Protein AF-A0AAW8JQZ9-F1 (afdb_monomer_lite)

Foldseek 3Di:
DPDPPPVQAAFDWDQDPPPGIDTHGPPDDDDDDDDPQWDWDDDVVDIDIDGDPDDDDQWDWDADPQRWIWIQHPQGIWTDDPVGIWGAGPQFIDDVLAWTQGPVGIDGPSPPPPDPPFDAFDDDPPTPGDHDPVVLLVVLVVVQVVQDAQWDADPPPRDIWHQQRVNQRHTDDVVSVVSVVCVQFQWDKDDDVDDIDTGTPPDDDDDCDDPQWHWDDDVVDIDIDGDPDDDDQWDQDPNWIAHPVGTDPVPDDDPPADDDDDPPGDHDPD

pLDDT: mean 92.49, std 8.51, range [50.59, 98.44]

Secondary structure (DSSP, 8-state):
--SSSGGGTSPEEEEETTTEEEEE-TT--------SSEEEEEETTEEEEEE-SS---S-EEEE-TT--EEEEETTEEEEE-SS-EEEEETTEEEETTS-EEETTEEE-TT-TT-S-SPPPPP-STT--PPP-HHHHHHHHHHHHHHH-TT-EE-TTT--EE-S-GGGSS-SSHHHHHHHHHHHHTPPEEEE-SS-EEEE-TTS-------SSEEEEEETTEEEEEE-SS---SEEEETTEEEETTEEE-TT----SPPPP-STTSPP---

Organism: NCBI:txid202952

InterPro domains:
  IPR008635 Trimeric autotransporter adhesin YadA-like, stalk domain [PF05662] (115-156)
  IPR008635 Trimeric autotransporter adhesin YadA-like, stalk domain [PF05662] (254-268)
  IPR011049 Serralysin-like metalloprotease, C-terminal [G3DSA:2.150.10.10] (2-142)

Sequence (270 aa):
MQQSHTAVTTPLYFKDAASGTSSNKLGSTFAIVGDTNITTAVTANQAQIKLNPDITLKSVTTTDGAGNSSVLNSTGLVVSNAEGSTTVSADGISIANGPSLNANGLDLADAPNGITNLANGVVSATSKDGINGSQLWEAQSNLATLLGGKSQISNSDGTVTTSDIGGTGKDNINDAVQYVKNQAFNPLTFTGDSGSSTNQLGSTLAITGDSNITTTASQGKVAVSLNKAITVDSINAGGVTVDNKGINANGQTITGVKDGAAASDAVNKG

Structure (mmCIF, N/CA/C/O backbone):
data_AF-A0AAW8JQZ9-F1
#
_entry.id   AF-A0AAW8JQZ9-F1
#
loop_
_atom_site.group_PDB
_atom_site.id
_atom_site.type_symbol
_atom_site.label_atom_id
_atom_site.label_alt_id
_atom_site.label_comp_id
_atom_site.label_asym_id
_atom_site.label_entity_id
_atom_site.label_seq_id
_atom_site.pdbx_PDB_ins_code
_atom_site.Cartn_x
_atom_site.Cartn_y
_atom_site.Cartn_z
_atom_site.occupancy
_atom_site.B_iso_or_equiv
_atom_site.auth_seq_id
_atom_site.auth_comp_id
_atom_site.auth_asym_id
_atom_site.auth_atom_id
_atom_site.pdbx_PDB_model_num
ATOM 1 N N . MET A 1 1 ? 47.821 23.453 -99.580 1.00 52.59 1 MET A N 1
ATOM 2 C CA . MET A 1 1 ? 47.165 22.433 -98.731 1.00 52.59 1 MET A CA 1
ATOM 3 C C . MET A 1 1 ? 47.980 22.219 -97.451 1.00 52.59 1 MET A C 1
ATOM 5 O O . MET A 1 1 ? 48.809 21.331 -97.458 1.00 52.59 1 MET A O 1
ATOM 9 N N . GLN A 1 2 ? 47.826 23.027 -96.391 1.00 55.12 2 GLN A N 1
ATOM 10 C CA . GLN A 1 2 ? 48.468 22.780 -95.073 1.00 55.12 2 GLN A CA 1
ATOM 11 C C . GLN A 1 2 ? 47.749 23.542 -93.931 1.00 55.12 2 GLN A C 1
ATOM 13 O O . GLN A 1 2 ? 48.338 24.395 -93.286 1.00 55.12 2 GLN A O 1
ATOM 18 N N . GLN A 1 3 ? 46.458 23.279 -93.695 1.00 50.59 3 GLN A N 1
ATOM 19 C CA . GLN A 1 3 ? 45.736 23.792 -92.505 1.00 50.59 3 GLN A CA 1
ATOM 20 C C . GLN A 1 3 ? 44.758 22.757 -91.894 1.00 50.59 3 GLN A C 1
ATOM 22 O O . GLN A 1 3 ? 43.934 23.101 -91.059 1.00 50.59 3 GLN A O 1
ATOM 27 N N . SER A 1 4 ? 44.820 21.475 -92.290 1.00 51.62 4 SER A N 1
ATOM 28 C CA . SER A 1 4 ? 43.798 20.470 -91.918 1.00 51.62 4 SER A CA 1
ATOM 29 C C . SER A 1 4 ? 44.277 19.363 -90.961 1.00 51.62 4 SER A C 1
ATOM 31 O O . SER A 1 4 ? 43.529 18.418 -90.732 1.00 51.62 4 SER A O 1
ATOM 33 N N . HIS A 1 5 ? 45.498 19.425 -90.415 1.00 55.22 5 HIS A N 1
ATOM 34 C CA . HIS A 1 5 ? 46.063 18.319 -89.614 1.00 55.22 5 HIS A CA 1
ATOM 35 C C . HIS A 1 5 ? 46.256 18.617 -88.117 1.00 55.22 5 HIS A C 1
ATOM 37 O O . HIS A 1 5 ? 46.469 17.690 -87.344 1.00 55.22 5 HIS A O 1
ATOM 43 N N . THR A 1 6 ? 46.138 19.870 -87.670 1.00 50.59 6 THR A N 1
ATOM 44 C CA . THR A 1 6 ? 46.457 20.246 -86.279 1.00 50.59 6 THR A CA 1
ATOM 45 C C . THR A 1 6 ? 45.347 19.910 -85.275 1.00 50.59 6 THR A C 1
ATOM 47 O O . THR A 1 6 ? 45.629 19.704 -84.099 1.00 50.59 6 THR A O 1
ATOM 50 N N . ALA A 1 7 ? 44.087 19.791 -85.714 1.00 52.78 7 ALA A N 1
ATOM 51 C CA . ALA A 1 7 ? 42.966 19.445 -84.828 1.00 52.78 7 ALA A CA 1
ATOM 52 C C . ALA A 1 7 ? 42.947 17.959 -84.405 1.00 52.78 7 ALA A C 1
ATOM 54 O O . ALA A 1 7 ? 42.285 17.613 -83.434 1.00 52.78 7 ALA A O 1
ATOM 55 N N . VAL A 1 8 ? 43.686 17.085 -85.101 1.00 57.78 8 VAL A N 1
ATOM 56 C CA . VAL A 1 8 ? 43.725 15.631 -84.832 1.00 57.78 8 VAL A CA 1
ATOM 57 C C . VAL A 1 8 ? 44.890 15.247 -83.900 1.00 57.78 8 VAL A C 1
ATOM 59 O O . VAL A 1 8 ? 44.956 14.121 -83.417 1.00 57.78 8 VAL A O 1
ATOM 62 N N . THR A 1 9 ? 45.813 16.174 -83.606 1.00 65.50 9 THR A N 1
ATOM 63 C CA . THR A 1 9 ? 47.028 15.889 -82.818 1.00 65.50 9 THR A CA 1
ATOM 64 C C . THR A 1 9 ? 46.974 16.343 -81.359 1.00 65.50 9 THR A C 1
ATOM 66 O O . THR A 1 9 ? 47.792 15.880 -80.567 1.00 65.50 9 THR A O 1
ATOM 69 N N . THR A 1 10 ? 46.046 17.226 -80.977 1.00 77.94 10 THR A N 1
ATOM 70 C CA . THR A 1 10 ? 45.912 17.686 -79.582 1.00 77.94 10 THR A CA 1
ATOM 71 C C . THR A 1 10 ? 45.109 16.664 -78.776 1.00 77.94 10 THR A C 1
ATOM 73 O O . THR A 1 10 ? 43.934 16.492 -79.082 1.00 77.94 10 THR A O 1
ATOM 76 N N . PRO A 1 11 ? 45.689 15.976 -77.774 1.00 83.06 11 PRO A N 1
ATOM 77 C CA . PRO A 1 11 ? 44.980 14.956 -77.006 1.00 83.06 11 PRO A CA 1
ATOM 78 C C . PRO A 1 11 ? 43.894 15.565 -76.110 1.00 83.06 11 PRO A C 1
ATOM 80 O O . PRO A 1 11 ? 43.937 16.743 -75.754 1.00 83.06 11 PRO A O 1
ATOM 83 N N . LEU A 1 12 ? 42.938 14.733 -75.699 1.00 86.56 12 LEU A N 1
ATOM 84 C CA . LEU A 1 12 ? 41.998 15.077 -74.643 1.00 86.56 12 LEU A CA 1
ATOM 85 C C . LEU A 1 12 ? 42.702 14.923 -73.290 1.00 86.56 12 LEU A C 1
ATOM 87 O O . LEU A 1 12 ? 43.231 13.853 -72.974 1.00 86.56 12 LEU A O 1
ATOM 91 N N . TYR A 1 13 ? 42.720 15.998 -72.504 1.00 85.44 13 TYR A N 1
ATOM 92 C CA . TYR A 1 13 ? 43.313 16.013 -71.171 1.00 85.44 13 TYR A CA 1
ATOM 93 C C . TYR A 1 13 ? 42.224 15.868 -70.108 1.00 85.44 13 TYR A C 1
ATOM 95 O O . TYR A 1 13 ? 41.297 16.673 -70.056 1.00 85.44 13 TYR A O 1
ATOM 103 N N . PHE A 1 14 ? 42.372 14.876 -69.234 1.00 83.56 14 PHE A N 1
ATOM 104 C CA . PHE A 1 14 ? 41.564 14.725 -68.026 1.00 83.56 14 PHE A CA 1
ATOM 105 C C . PHE A 1 14 ? 42.432 15.057 -66.829 1.00 83.56 14 PHE A C 1
ATOM 107 O O . PHE A 1 14 ? 43.532 14.525 -66.691 1.00 83.56 14 PHE A O 1
ATOM 114 N N . LYS A 1 15 ? 41.941 15.948 -65.976 1.00 84.75 15 LYS A N 1
ATOM 115 C CA . LYS A 1 15 ? 42.629 16.348 -64.758 1.00 84.75 15 LYS A CA 1
ATOM 116 C C . LYS A 1 15 ? 41.756 15.979 -63.576 1.00 84.75 15 LYS A C 1
ATOM 118 O O . LYS A 1 15 ? 40.646 16.489 -63.455 1.00 84.75 15 LYS A O 1
ATOM 123 N N . ASP A 1 16 ? 42.280 15.122 -62.721 1.00 84.50 16 ASP A N 1
ATOM 124 C CA . ASP A 1 16 ? 41.738 14.903 -61.392 1.00 84.50 16 ASP A CA 1
ATOM 125 C C . ASP A 1 16 ? 42.493 15.779 -60.381 1.00 84.50 16 ASP A C 1
ATOM 127 O O . ASP A 1 16 ? 43.679 16.082 -60.552 1.00 84.50 16 ASP A O 1
ATOM 131 N N . ALA A 1 17 ? 41.797 16.215 -59.332 1.00 77.06 17 ALA A N 1
ATOM 132 C CA . ALA A 1 17 ? 42.376 17.086 -58.314 1.00 77.06 17 ALA A CA 1
ATOM 133 C C . ALA A 1 17 ? 43.432 16.368 -57.453 1.00 77.06 17 ALA A C 1
ATOM 135 O O . ALA A 1 17 ? 44.344 17.027 -56.958 1.00 77.06 17 ALA A O 1
ATOM 136 N N . ALA A 1 18 ? 43.332 15.042 -57.297 1.00 79.44 18 ALA A N 1
ATOM 137 C CA . ALA A 1 18 ? 44.193 14.253 -56.417 1.00 79.44 18 ALA A CA 1
ATOM 138 C C . ALA A 1 18 ? 45.273 13.448 -57.166 1.00 79.44 18 ALA A C 1
ATOM 140 O O . ALA A 1 18 ? 46.394 13.326 -56.681 1.00 79.44 18 ALA A O 1
ATOM 141 N N . SER A 1 19 ? 44.958 12.910 -58.345 1.00 81.06 19 SER A N 1
ATOM 142 C CA . SER A 1 19 ? 45.804 11.968 -59.098 1.00 81.06 19 SER A CA 1
ATOM 143 C C . SER A 1 19 ? 46.515 12.573 -60.319 1.00 81.06 19 SER A C 1
ATOM 145 O O . SER A 1 19 ? 47.342 11.908 -60.941 1.00 81.06 19 SER A O 1
ATOM 147 N N . GLY A 1 20 ? 46.272 13.852 -60.634 1.00 84.06 20 GLY A N 1
ATOM 148 C CA . GLY A 1 20 ? 46.996 14.598 -61.669 1.00 84.06 20 GLY A CA 1
ATOM 149 C C . GLY A 1 20 ? 46.333 14.581 -63.053 1.00 84.06 20 GLY A C 1
ATOM 150 O O . GLY A 1 20 ? 45.119 14.427 -63.178 1.00 84.06 20 GLY A O 1
ATOM 151 N N . THR A 1 21 ? 47.128 14.815 -64.106 1.00 85.88 21 THR A N 1
ATOM 152 C CA . THR A 1 21 ? 46.642 14.931 -65.495 1.00 85.88 21 THR A CA 1
ATOM 153 C C . THR A 1 21 ? 46.974 13.683 -66.309 1.00 85.88 21 THR A C 1
ATOM 155 O O . THR A 1 21 ? 48.134 13.287 -66.396 1.00 85.88 21 THR A O 1
ATOM 158 N N . SER A 1 22 ? 45.975 13.133 -66.997 1.00 85.31 22 SER A N 1
ATOM 159 C CA . SER A 1 22 ? 46.125 12.100 -68.024 1.00 85.31 22 SER A CA 1
ATOM 160 C C . SER A 1 22 ? 45.839 12.685 -69.409 1.00 85.31 22 SER A C 1
ATOM 162 O O . SER A 1 22 ? 44.908 13.478 -69.570 1.00 85.31 22 SER A O 1
ATOM 164 N N . SER A 1 23 ? 46.637 12.316 -70.416 1.00 86.38 23 SER A N 1
ATOM 165 C CA . SER A 1 23 ? 46.434 12.721 -71.811 1.00 86.38 23 SER A CA 1
ATOM 166 C C . SER A 1 23 ? 46.100 11.507 -72.674 1.00 86.38 23 SER A C 1
ATOM 168 O O . SER A 1 23 ? 46.797 10.494 -72.654 1.00 86.38 23 SER A O 1
ATOM 170 N N . ASN A 1 24 ? 45.013 11.605 -73.437 1.00 83.75 24 ASN A N 1
ATOM 171 C CA . ASN A 1 24 ? 44.528 10.528 -74.295 1.00 83.75 24 ASN A CA 1
ATOM 172 C C . ASN A 1 24 ? 44.438 11.032 -75.733 1.00 83.75 24 ASN A C 1
ATOM 174 O O . ASN A 1 24 ? 43.850 12.081 -75.999 1.00 83.75 24 ASN A O 1
ATOM 178 N N . LYS A 1 25 ? 45.047 10.307 -76.675 1.00 84.00 25 LYS A N 1
ATOM 179 C CA . LYS A 1 25 ? 45.019 10.685 -78.095 1.00 84.00 25 LYS A CA 1
ATOM 180 C C . LYS A 1 25 ? 43.575 10.647 -78.611 1.00 84.00 25 LYS A C 1
ATOM 182 O O . LYS A 1 25 ? 42.817 9.747 -78.261 1.00 84.00 25 LYS A O 1
ATOM 187 N N . LEU A 1 26 ? 43.189 11.594 -79.467 1.00 83.69 26 LEU A N 1
ATOM 188 C CA . LEU A 1 26 ? 41.873 11.541 -80.113 1.00 83.69 26 LEU A CA 1
ATOM 189 C C . LEU A 1 26 ? 41.729 10.221 -80.886 1.00 83.69 26 LEU A C 1
ATOM 191 O O . LEU A 1 26 ? 42.642 9.812 -81.602 1.00 83.69 26 LEU A O 1
ATOM 195 N N . GLY A 1 27 ? 40.588 9.553 -80.706 1.00 77.50 27 GLY A N 1
ATOM 196 C CA . GLY A 1 27 ? 40.298 8.250 -81.310 1.00 77.50 27 GLY A CA 1
ATOM 197 C C . GLY A 1 27 ? 40.745 7.024 -80.502 1.00 77.50 27 GLY A C 1
ATOM 198 O O . GLY A 1 27 ? 40.460 5.910 -80.931 1.00 77.50 27 GLY A O 1
ATOM 199 N N . SER A 1 28 ? 41.404 7.178 -79.343 1.00 84.00 28 SER A N 1
ATOM 200 C CA . SER A 1 28 ? 41.681 6.044 -78.442 1.00 84.00 28 SER A CA 1
ATOM 201 C C . SER A 1 28 ? 40.480 5.686 -77.556 1.00 84.00 28 SER A C 1
ATOM 203 O O . SER A 1 28 ? 39.702 6.563 -77.184 1.00 84.00 28 SER A O 1
ATOM 205 N N . THR A 1 29 ? 40.375 4.420 -77.138 1.00 83.81 29 THR A N 1
ATOM 206 C CA . THR A 1 29 ? 39.397 3.978 -76.128 1.00 83.81 29 THR A CA 1
ATOM 207 C C . THR A 1 29 ? 39.755 4.520 -74.743 1.00 83.81 29 THR A C 1
ATOM 209 O O . THR A 1 29 ? 40.887 4.359 -74.293 1.00 83.81 29 THR A O 1
ATOM 212 N N . PHE A 1 30 ? 38.779 5.102 -74.044 1.00 84.69 30 PHE A N 1
ATOM 213 C CA . PHE A 1 30 ? 38.889 5.519 -72.645 1.00 84.69 30 PHE A CA 1
ATOM 214 C C . PHE A 1 30 ? 37.983 4.644 -71.773 1.00 84.69 30 PHE A C 1
ATOM 216 O O . PHE A 1 30 ? 36.788 4.529 -72.047 1.00 84.69 30 PHE A O 1
ATOM 223 N N . ALA A 1 31 ? 38.545 4.017 -70.739 1.00 85.19 31 ALA A N 1
ATOM 224 C CA . ALA A 1 31 ? 37.793 3.177 -69.812 1.00 85.19 31 ALA A CA 1
ATOM 225 C C . ALA A 1 31 ? 37.377 3.976 -68.570 1.00 85.19 31 ALA A C 1
ATOM 227 O O . ALA A 1 31 ? 38.215 4.594 -67.918 1.00 85.19 31 ALA A O 1
ATOM 228 N N . ILE A 1 32 ? 36.092 3.912 -68.216 1.00 88.88 32 ILE A N 1
ATOM 229 C CA . ILE A 1 32 ? 35.577 4.393 -66.930 1.00 88.88 32 ILE A CA 1
ATOM 230 C C . ILE A 1 32 ? 35.390 3.161 -66.052 1.00 88.88 32 ILE A C 1
ATOM 232 O O . ILE A 1 32 ? 34.524 2.328 -66.329 1.00 88.88 32 ILE A O 1
ATOM 236 N N . VAL A 1 33 ? 36.225 3.025 -65.027 1.00 88.88 33 VAL A N 1
ATOM 237 C CA . VAL A 1 33 ? 36.235 1.858 -64.140 1.00 88.88 33 VAL A CA 1
ATOM 238 C C . VAL A 1 33 ? 35.520 2.223 -62.843 1.00 88.88 33 VAL A C 1
ATOM 240 O O . VAL A 1 33 ? 35.851 3.233 -62.225 1.00 88.88 33 VAL A O 1
ATOM 243 N N . GLY A 1 34 ? 34.516 1.436 -62.466 1.00 92.44 34 GLY A N 1
ATOM 244 C CA . GLY A 1 34 ? 33.880 1.519 -61.154 1.00 92.44 34 GLY A CA 1
ATOM 245 C C . GLY A 1 34 ? 34.638 0.719 -60.090 1.00 92.44 34 GLY A C 1
ATOM 246 O O . GLY A 1 34 ? 35.596 0.010 -60.399 1.00 92.44 34 GLY A O 1
ATOM 247 N N . ASP A 1 35 ? 34.194 0.819 -58.843 1.00 94.62 35 ASP A N 1
ATOM 248 C CA . ASP A 1 35 ? 34.683 0.026 -57.714 1.00 94.62 35 ASP A CA 1
ATOM 249 C C . ASP A 1 35 ? 33.550 -0.842 -57.130 1.00 94.62 35 ASP A C 1
ATOM 251 O O . ASP A 1 35 ? 32.533 -1.091 -57.778 1.00 94.62 35 ASP A O 1
ATOM 255 N N . THR A 1 36 ? 33.701 -1.329 -55.896 1.00 96.44 36 THR A N 1
ATOM 256 C CA . THR A 1 36 ? 32.644 -2.105 -55.226 1.00 96.44 36 THR A CA 1
ATOM 257 C C . THR A 1 36 ? 31.357 -1.311 -54.996 1.00 96.44 36 THR A C 1
ATOM 259 O O . THR A 1 36 ? 30.310 -1.917 -54.792 1.00 96.44 36 THR A O 1
ATOM 262 N N . ASN A 1 37 ? 31.414 0.021 -55.037 1.00 97.38 37 ASN A N 1
ATOM 263 C CA . ASN A 1 37 ? 30.305 0.930 -54.759 1.00 97.38 37 ASN A CA 1
ATOM 264 C C . ASN A 1 37 ? 29.754 1.604 -56.027 1.00 97.38 37 ASN A C 1
ATOM 266 O O . ASN A 1 37 ? 28.624 2.090 -56.013 1.00 97.38 37 ASN A O 1
ATOM 270 N N . ILE A 1 38 ? 30.514 1.633 -57.122 1.00 97.75 38 ILE A N 1
ATOM 271 C CA . ILE A 1 38 ? 30.137 2.278 -58.383 1.00 97.75 38 ILE A CA 1
ATOM 272 C C . ILE A 1 38 ? 30.126 1.259 -59.522 1.00 97.75 38 ILE A C 1
ATOM 274 O O . ILE A 1 38 ? 31.134 0.619 -59.797 1.00 97.75 38 ILE A O 1
ATOM 278 N N . THR A 1 39 ? 29.020 1.177 -60.265 1.00 96.06 39 THR A N 1
ATOM 279 C CA . THR A 1 39 ? 28.951 0.450 -61.542 1.00 96.06 39 THR A CA 1
ATOM 280 C C . THR A 1 39 ? 29.011 1.434 -62.703 1.00 96.06 39 THR A C 1
ATOM 282 O O . THR A 1 39 ? 28.296 2.440 -62.726 1.00 96.06 39 THR A O 1
ATOM 285 N N . THR A 1 40 ? 29.811 1.099 -63.714 1.00 95.81 40 THR A N 1
ATOM 286 C CA . THR A 1 40 ? 29.901 1.835 -64.977 1.00 95.81 40 THR A CA 1
ATOM 287 C C . THR A 1 40 ? 29.366 0.976 -66.125 1.00 95.81 40 THR A C 1
ATOM 289 O O . THR A 1 40 ? 29.578 -0.235 -66.166 1.00 95.81 40 THR A O 1
ATOM 292 N N . ALA A 1 41 ? 28.627 1.584 -67.054 1.00 94.12 41 ALA A N 1
ATOM 293 C CA . ALA A 1 41 ? 28.110 0.911 -68.246 1.00 94.12 41 ALA A CA 1
ATOM 294 C C . ALA A 1 41 ? 28.115 1.864 -69.445 1.00 94.12 41 ALA A C 1
ATOM 296 O O . ALA A 1 41 ? 27.822 3.050 -69.304 1.00 94.12 41 ALA A O 1
ATOM 297 N N . VAL A 1 42 ? 28.418 1.350 -70.637 1.00 92.38 42 VAL A N 1
ATOM 298 C CA . VAL A 1 42 ? 28.375 2.123 -71.886 1.00 92.38 42 VAL A CA 1
ATOM 299 C C . VAL A 1 42 ? 27.262 1.572 -72.769 1.00 92.38 42 VAL A C 1
ATOM 301 O O . VAL A 1 42 ? 27.184 0.369 -73.004 1.00 92.38 42 VAL A O 1
ATOM 304 N N . THR A 1 43 ? 26.403 2.459 -73.261 1.00 86.75 43 THR A N 1
ATOM 305 C CA . THR A 1 43 ? 25.375 2.161 -74.270 1.00 86.75 43 THR A CA 1
ATOM 306 C C . THR A 1 43 ? 25.558 3.099 -75.464 1.00 86.75 43 THR A C 1
ATOM 308 O O . THR A 1 43 ? 26.419 3.981 -75.436 1.00 86.75 43 THR A O 1
ATOM 311 N N . ALA A 1 44 ? 24.793 2.912 -76.544 1.00 88.25 44 ALA A N 1
ATOM 312 C CA . ALA A 1 44 ? 24.912 3.768 -77.723 1.00 88.25 44 ALA A CA 1
ATOM 313 C C . ALA A 1 44 ? 24.773 5.256 -77.335 1.00 88.25 44 ALA A C 1
ATOM 315 O O . ALA A 1 44 ? 23.730 5.688 -76.845 1.00 88.25 44 ALA A O 1
ATOM 316 N N . ASN A 1 45 ? 25.845 6.023 -77.562 1.00 88.75 45 ASN A N 1
ATOM 317 C CA . ASN A 1 45 ? 25.974 7.458 -77.278 1.00 88.75 45 ASN A CA 1
ATOM 318 C C . ASN A 1 45 ? 25.917 7.882 -75.793 1.00 88.75 45 ASN A C 1
ATOM 320 O O . ASN A 1 45 ? 25.814 9.077 -75.528 1.00 88.75 45 ASN A O 1
ATOM 324 N N . GLN A 1 46 ? 25.991 6.960 -74.822 1.00 90.94 46 GLN A N 1
ATOM 325 C CA . GLN A 1 46 ? 25.905 7.297 -73.391 1.00 90.94 46 GLN A CA 1
ATOM 326 C C . GLN A 1 46 ? 26.866 6.469 -72.527 1.00 90.94 46 GLN A C 1
ATOM 328 O O . GLN A 1 46 ? 27.017 5.262 -72.720 1.00 90.94 46 GLN A O 1
ATOM 333 N N . ALA A 1 47 ? 27.447 7.111 -71.512 1.00 91.25 47 ALA A N 1
ATOM 334 C CA . ALA A 1 47 ? 28.125 6.450 -70.401 1.00 91.25 47 ALA A CA 1
ATOM 335 C C . ALA A 1 47 ? 27.300 6.656 -69.126 1.00 91.25 47 ALA A C 1
ATOM 337 O O . ALA A 1 47 ? 27.007 7.788 -68.745 1.00 91.25 47 ALA A O 1
ATOM 338 N N . GLN A 1 48 ? 26.920 5.563 -68.473 1.00 93.38 48 GLN A N 1
ATOM 339 C CA . GLN A 1 48 ? 26.216 5.578 -67.201 1.00 93.38 48 GLN A CA 1
ATOM 340 C C . GLN A 1 48 ? 27.208 5.297 -66.074 1.00 93.38 48 GLN A C 1
ATOM 342 O O . GLN A 1 48 ? 27.936 4.306 -66.111 1.00 93.38 48 GLN A O 1
ATOM 347 N N . ILE A 1 49 ? 27.198 6.156 -65.060 1.00 95.69 49 ILE A N 1
ATOM 348 C CA . ILE A 1 49 ? 27.900 5.963 -63.793 1.00 95.69 49 ILE A CA 1
ATOM 349 C C . ILE A 1 49 ? 26.817 5.969 -62.724 1.00 95.69 49 ILE A C 1
ATOM 351 O O . ILE A 1 49 ? 26.065 6.938 -62.617 1.00 95.69 49 ILE A O 1
ATOM 355 N N . LYS A 1 50 ? 26.688 4.872 -61.982 1.00 94.81 50 LYS A N 1
ATOM 356 C CA . LYS A 1 50 ? 25.653 4.721 -60.958 1.00 94.81 50 LYS A CA 1
ATOM 357 C C . LYS A 1 50 ? 26.241 4.149 -59.679 1.00 94.81 50 LYS A C 1
ATOM 359 O O . LYS A 1 50 ? 27.167 3.342 -59.729 1.00 94.81 50 LYS A O 1
ATOM 364 N N . LEU A 1 51 ? 25.653 4.534 -58.553 1.00 97.44 51 LEU A N 1
ATOM 365 C CA . LEU A 1 51 ? 25.851 3.821 -57.300 1.00 97.44 51 LEU A CA 1
ATOM 366 C C . LEU A 1 51 ? 25.292 2.403 -57.429 1.00 97.44 51 LEU A C 1
ATOM 368 O O . LEU A 1 51 ? 24.264 2.175 -58.078 1.00 97.44 51 LEU A O 1
ATOM 372 N N . ASN A 1 52 ? 25.994 1.460 -56.819 1.00 96.31 52 ASN A N 1
ATOM 373 C CA . ASN A 1 52 ? 25.493 0.111 -56.635 1.00 96.31 52 ASN A CA 1
ATOM 374 C C . ASN A 1 52 ? 24.327 0.128 -55.637 1.00 96.31 52 ASN A C 1
ATOM 376 O O . ASN A 1 52 ? 24.262 1.028 -54.797 1.00 96.31 52 ASN A O 1
ATOM 380 N N . PRO A 1 53 ? 23.394 -0.839 -55.722 1.00 96.50 53 PRO A N 1
ATOM 381 C CA . PRO A 1 53 ? 22.309 -0.950 -54.747 1.00 96.50 53 PRO A CA 1
ATOM 382 C C . PRO A 1 53 ? 22.823 -1.057 -53.307 1.00 96.50 53 PRO A C 1
ATOM 384 O O . PRO A 1 53 ? 22.291 -0.395 -52.422 1.00 96.50 53 PRO A O 1
ATOM 387 N N . ASP A 1 54 ? 23.898 -1.826 -53.113 1.00 96.31 54 ASP A N 1
ATOM 388 C CA . ASP A 1 54 ? 24.596 -1.962 -51.841 1.00 96.31 54 ASP A CA 1
ATOM 389 C C . ASP A 1 54 ? 25.929 -1.219 -51.895 1.00 96.31 54 ASP A C 1
ATOM 391 O O . ASP A 1 54 ? 26.723 -1.391 -52.825 1.00 96.31 54 ASP A O 1
ATOM 395 N N . ILE A 1 55 ? 26.180 -0.406 -50.872 1.00 96.69 55 ILE A N 1
ATOM 396 C CA . ILE A 1 55 ? 27.412 0.362 -50.711 1.00 96.69 55 ILE A CA 1
ATOM 397 C C . ILE A 1 55 ? 28.105 -0.123 -49.443 1.00 96.69 55 ILE A C 1
ATOM 399 O O . ILE A 1 55 ? 27.530 -0.107 -48.356 1.00 96.69 55 ILE A O 1
ATOM 403 N N . THR A 1 56 ? 29.365 -0.526 -49.570 1.00 95.38 56 THR A N 1
ATOM 404 C CA . THR A 1 56 ? 30.208 -0.891 -48.430 1.00 95.38 56 THR A CA 1
ATOM 405 C C . THR A 1 56 ? 31.050 0.312 -48.021 1.00 95.38 56 THR A C 1
ATOM 407 O O . THR A 1 56 ? 31.923 0.760 -48.768 1.00 95.38 56 THR A O 1
ATOM 410 N N . LEU A 1 57 ? 30.790 0.835 -46.821 1.00 95.88 57 LEU A N 1
ATOM 411 C CA . LEU A 1 57 ? 31.518 1.949 -46.209 1.00 95.88 57 LEU A CA 1
ATOM 412 C C . LEU A 1 57 ? 32.081 1.518 -44.855 1.00 95.88 57 LEU A C 1
ATOM 414 O O . LEU A 1 57 ? 31.501 0.683 -44.169 1.00 95.88 57 LEU A O 1
ATOM 418 N N . LYS A 1 58 ? 33.199 2.124 -44.443 1.00 96.06 58 LYS A N 1
ATOM 419 C CA . LYS A 1 58 ? 33.725 1.948 -43.077 1.00 96.06 58 LYS A CA 1
ATOM 420 C C . LYS A 1 58 ? 32.844 2.648 -42.042 1.00 96.06 58 LYS A C 1
ATOM 422 O O . LYS A 1 58 ? 32.650 2.136 -40.945 1.00 96.06 58 LYS A O 1
ATOM 427 N N . SER A 1 59 ? 32.339 3.824 -42.401 1.00 97.25 59 SER A N 1
ATOM 428 C CA . SER A 1 59 ? 31.423 4.609 -41.586 1.00 97.25 59 SER A CA 1
ATOM 429 C C . SER A 1 59 ? 30.621 5.572 -42.453 1.00 97.25 59 SER A C 1
ATOM 431 O O . SER A 1 59 ? 31.052 5.955 -43.543 1.00 97.25 59 SER A O 1
ATOM 433 N N . VAL A 1 60 ? 29.478 5.999 -41.930 1.00 97.81 60 VAL A N 1
ATOM 434 C CA . VAL A 1 60 ? 28.726 7.159 -42.410 1.00 97.81 60 VAL A CA 1
ATOM 435 C C . VAL A 1 60 ? 28.751 8.192 -41.295 1.00 97.81 60 VAL A C 1
ATOM 437 O O . VAL A 1 60 ? 28.310 7.905 -40.185 1.00 97.81 60 VAL A O 1
ATOM 440 N N . THR A 1 61 ? 29.285 9.376 -41.584 1.00 97.75 61 THR A N 1
ATOM 441 C CA . THR A 1 61 ? 29.385 10.477 -40.622 1.00 97.75 61 THR A CA 1
ATOM 442 C C . THR A 1 61 ? 28.669 11.693 -41.179 1.00 97.75 61 THR A C 1
ATOM 444 O O . THR A 1 61 ? 28.983 12.153 -42.276 1.00 97.75 61 THR A O 1
ATOM 447 N N . THR A 1 62 ? 27.737 12.234 -40.405 1.00 97.56 62 THR A N 1
ATOM 448 C CA . THR A 1 62 ? 27.130 13.541 -40.657 1.00 97.56 62 THR A CA 1
ATOM 449 C C . THR A 1 62 ? 27.481 14.474 -39.513 1.00 97.56 62 THR A C 1
ATOM 451 O O . THR A 1 62 ? 27.440 14.054 -38.357 1.00 97.56 62 THR A O 1
ATOM 454 N N . THR A 1 63 ? 27.783 15.731 -39.824 1.00 96.94 63 THR A N 1
ATOM 455 C CA . THR A 1 63 ? 27.997 16.785 -38.829 1.00 96.94 63 THR A CA 1
ATOM 456 C C . THR A 1 63 ? 27.218 18.017 -39.260 1.00 96.94 63 THR A C 1
ATOM 458 O O . THR A 1 63 ? 27.333 18.435 -40.413 1.00 96.94 63 THR A O 1
ATOM 461 N N . ASP A 1 64 ? 26.396 18.568 -38.370 1.00 96.75 64 ASP A N 1
ATOM 462 C CA . ASP A 1 64 ? 25.663 19.804 -38.645 1.00 96.75 64 ASP A CA 1
ATOM 463 C C . ASP A 1 64 ? 26.520 21.057 -38.378 1.00 96.75 64 ASP A C 1
ATOM 465 O O . ASP A 1 64 ? 27.655 20.984 -37.903 1.00 96.75 64 ASP A O 1
ATOM 469 N N . GLY A 1 65 ? 25.979 22.238 -38.692 1.00 95.19 65 GLY A N 1
ATOM 470 C CA . GLY A 1 65 ? 26.671 23.512 -38.467 1.00 95.19 65 GLY A CA 1
ATOM 471 C C . GLY A 1 65 ? 26.892 23.867 -36.989 1.00 95.19 65 GLY A C 1
ATOM 472 O O . GLY A 1 65 ? 27.678 24.767 -36.707 1.00 95.19 65 GLY A O 1
ATOM 473 N N . ALA A 1 66 ? 26.222 23.176 -36.060 1.00 95.31 66 ALA A N 1
ATOM 474 C CA . ALA A 1 66 ? 26.395 23.328 -34.617 1.00 95.31 66 ALA A CA 1
ATOM 475 C C . ALA A 1 66 ? 27.419 22.330 -34.037 1.00 95.31 66 ALA A C 1
ATOM 477 O O . ALA A 1 66 ? 27.712 22.378 -32.844 1.00 95.31 66 ALA A O 1
ATOM 478 N N . GLY A 1 67 ? 27.989 21.452 -34.870 1.00 95.06 67 GLY A N 1
ATOM 479 C CA . GLY A 1 67 ? 28.947 20.429 -34.455 1.00 95.06 67 GLY A CA 1
ATOM 480 C C . GLY A 1 67 ? 28.304 19.152 -33.911 1.00 95.06 67 GLY A C 1
ATOM 481 O O . GLY A 1 67 ? 29.030 18.274 -33.444 1.00 95.06 67 GLY A O 1
ATOM 482 N N . ASN A 1 68 ? 26.977 19.006 -33.993 1.00 97.12 68 ASN A N 1
ATOM 483 C CA . ASN A 1 68 ? 26.316 17.754 -33.638 1.00 97.12 68 ASN A CA 1
ATOM 484 C C . ASN A 1 68 ? 26.636 16.707 -34.697 1.00 97.12 68 ASN A C 1
ATOM 486 O O . ASN A 1 68 ? 26.629 17.008 -35.893 1.00 97.12 68 ASN A O 1
ATOM 490 N N . SER A 1 69 ? 26.896 15.474 -34.270 1.00 97.75 69 SER A N 1
ATOM 491 C CA . SER A 1 69 ? 27.321 14.404 -35.165 1.00 97.75 69 SER A CA 1
ATOM 492 C C . SER A 1 69 ? 26.439 13.171 -35.053 1.00 97.75 69 SER A C 1
ATOM 494 O O . SER A 1 69 ? 25.919 12.845 -33.990 1.00 97.75 69 SER A O 1
ATOM 496 N N . SER A 1 70 ? 26.268 12.474 -36.172 1.00 98.12 70 SER A N 1
ATOM 497 C CA . SER A 1 70 ? 25.753 11.109 -36.205 1.00 98.12 70 SER A CA 1
ATOM 498 C C . SER A 1 70 ? 26.752 10.234 -36.944 1.00 98.12 70 SER A C 1
ATOM 500 O O . SER A 1 70 ? 27.148 10.546 -38.069 1.00 98.12 70 SER A O 1
ATOM 502 N N . VAL A 1 71 ? 27.179 9.157 -36.294 1.00 98.31 71 VAL A N 1
ATOM 503 C CA . VAL A 1 71 ? 28.175 8.220 -36.808 1.00 98.31 71 VAL A CA 1
ATOM 504 C C . VAL A 1 71 ? 27.575 6.824 -36.804 1.00 98.31 71 VAL A C 1
ATOM 506 O O . VAL A 1 71 ? 27.327 6.262 -35.742 1.00 98.31 71 VAL A O 1
ATOM 509 N N . LEU A 1 72 ? 27.370 6.259 -37.993 1.00 98.06 72 LEU A N 1
ATOM 510 C CA . LEU A 1 72 ? 27.080 4.839 -38.175 1.00 98.06 72 LEU A CA 1
ATOM 511 C C . LEU A 1 72 ? 28.375 4.120 -38.553 1.00 98.06 72 LEU A C 1
ATOM 513 O O . LEU A 1 72 ? 29.010 4.471 -39.549 1.00 98.06 72 LEU A O 1
ATOM 517 N N . ASN A 1 73 ? 28.776 3.125 -37.769 1.00 97.00 73 ASN A N 1
ATOM 518 C CA . ASN A 1 73 ? 29.971 2.315 -38.010 1.00 97.00 73 ASN A CA 1
ATOM 519 C C . ASN A 1 73 ? 29.748 0.859 -37.539 1.00 97.00 73 ASN A C 1
ATOM 521 O O . ASN A 1 73 ? 28.619 0.452 -37.268 1.00 97.00 73 ASN A O 1
ATOM 525 N N . SER A 1 74 ? 30.818 0.065 -37.429 1.00 96.50 74 SER A N 1
ATOM 526 C CA . SER A 1 74 ? 30.742 -1.345 -37.017 1.00 96.50 74 SER A CA 1
ATOM 527 C C . SER A 1 74 ? 30.203 -1.582 -35.602 1.00 96.50 74 SER A C 1
ATOM 529 O O . SER A 1 74 ? 29.806 -2.702 -35.302 1.00 96.50 74 SER A O 1
ATOM 531 N N . THR A 1 75 ? 30.217 -0.577 -34.722 1.00 95.56 75 THR A N 1
ATOM 532 C CA . THR A 1 75 ? 29.704 -0.689 -33.347 1.00 95.56 75 THR A CA 1
ATOM 533 C C . THR A 1 75 ? 28.246 -0.249 -33.222 1.00 95.56 75 THR A C 1
ATOM 535 O O . THR A 1 75 ? 27.651 -0.452 -32.169 1.00 95.56 75 THR A O 1
ATOM 538 N N . GLY A 1 76 ? 27.661 0.341 -34.269 1.00 97.12 76 GLY A N 1
ATOM 539 C CA . GLY A 1 76 ? 26.281 0.825 -34.282 1.00 97.12 76 GLY A CA 1
ATOM 540 C C . GLY A 1 76 ? 26.170 2.302 -34.654 1.00 97.12 76 GLY A C 1
ATOM 541 O O . GLY A 1 76 ? 27.009 2.834 -35.383 1.00 97.12 76 GLY A O 1
ATOM 542 N N . LEU A 1 77 ? 25.110 2.950 -34.170 1.00 98.25 77 LEU A N 1
ATOM 543 C CA . LEU A 1 77 ? 24.836 4.371 -34.367 1.00 98.25 77 LEU A CA 1
ATOM 544 C C . LEU A 1 77 ? 25.155 5.147 -33.090 1.00 98.25 77 LEU A C 1
ATOM 546 O O . LEU A 1 77 ? 24.616 4.841 -32.030 1.00 98.25 77 LEU A O 1
ATOM 550 N N . VAL A 1 78 ? 25.964 6.194 -33.212 1.00 98.06 78 VAL A N 1
ATOM 551 C CA . VAL A 1 78 ? 26.196 7.176 -32.149 1.00 98.06 78 VAL A CA 1
ATOM 552 C C . VAL A 1 78 ? 25.704 8.532 -32.628 1.00 98.06 78 VAL A C 1
ATOM 554 O O . VAL A 1 78 ? 26.149 9.015 -33.667 1.00 98.06 78 VAL A O 1
ATOM 557 N N . VAL A 1 79 ? 24.803 9.149 -31.870 1.00 98.00 79 VAL A N 1
ATOM 558 C CA . VAL A 1 79 ? 24.355 10.532 -32.065 1.00 98.00 79 VAL A CA 1
ATOM 559 C C . VAL A 1 79 ? 24.897 11.355 -30.908 1.00 98.00 79 VAL A C 1
ATOM 561 O O . VAL A 1 79 ? 24.613 11.035 -29.759 1.00 98.00 79 VAL A O 1
ATOM 564 N N . SER A 1 80 ? 25.677 12.394 -31.183 1.00 97.12 80 SER A N 1
ATOM 565 C CA . SER A 1 80 ? 26.335 13.202 -30.153 1.00 97.12 80 SER A CA 1
ATOM 566 C C . SER A 1 80 ? 26.122 14.695 -30.367 1.00 97.12 80 SER A C 1
ATOM 568 O O . SER A 1 80 ? 26.191 15.184 -31.495 1.00 97.12 80 SER A O 1
ATOM 570 N N . ASN A 1 81 ? 25.935 15.419 -29.269 1.00 95.50 81 ASN A N 1
ATOM 571 C CA . ASN A 1 81 ? 25.884 16.876 -29.206 1.00 95.50 81 ASN A CA 1
ATOM 572 C C . ASN A 1 81 ? 26.789 17.376 -28.060 1.00 95.50 81 ASN A C 1
ATOM 574 O O . ASN A 1 81 ? 27.583 16.618 -27.502 1.00 95.50 81 ASN A O 1
ATOM 578 N N . ALA A 1 82 ? 26.675 18.656 -27.701 1.00 93.12 82 ALA A N 1
ATOM 579 C CA . ALA A 1 82 ? 27.419 19.233 -26.579 1.00 93.12 82 ALA A CA 1
ATOM 580 C C . ALA A 1 82 ? 27.002 18.686 -25.194 1.00 93.12 82 ALA A C 1
ATOM 582 O O . ALA A 1 82 ? 27.767 18.803 -24.240 1.00 93.12 82 ALA A O 1
ATOM 583 N N . GLU A 1 83 ? 25.802 18.116 -25.073 1.00 90.44 83 GLU A N 1
ATOM 584 C CA . GLU A 1 83 ? 25.205 17.653 -23.811 1.00 90.44 83 GLU A CA 1
ATOM 585 C C . GLU A 1 83 ? 25.501 16.172 -23.535 1.00 90.44 83 GLU A C 1
ATOM 587 O O . GLU A 1 83 ? 25.445 15.727 -22.389 1.00 90.44 83 GLU A O 1
ATOM 592 N N . GLY A 1 84 ? 25.841 15.400 -24.568 1.00 93.62 84 GLY A N 1
ATOM 593 C CA . GLY A 1 84 ? 26.174 13.991 -24.440 1.00 93.62 84 GLY A CA 1
ATOM 594 C C . GLY A 1 84 ? 25.994 13.216 -25.738 1.00 93.62 84 GLY A C 1
ATOM 595 O O . GLY A 1 84 ? 26.022 13.766 -26.840 1.00 93.62 84 GLY A O 1
ATOM 596 N N . SER A 1 85 ? 25.827 11.901 -25.607 1.00 95.50 85 SER A N 1
ATOM 597 C CA . SER A 1 85 ? 25.588 11.017 -26.745 1.00 95.50 85 SER A CA 1
ATOM 598 C C . SER A 1 85 ? 24.488 10.005 -26.462 1.00 95.50 85 SER A C 1
ATOM 600 O O . SER A 1 85 ? 24.279 9.600 -25.322 1.00 95.50 85 SER A O 1
ATOM 602 N N . THR A 1 86 ? 23.790 9.600 -27.517 1.00 97.19 86 THR A N 1
ATOM 603 C CA . THR A 1 86 ? 22.939 8.416 -27.535 1.00 97.19 86 THR A CA 1
ATOM 604 C C . THR A 1 86 ? 23.584 7.379 -28.436 1.00 97.19 86 THR A C 1
ATOM 606 O O . THR A 1 86 ? 23.918 7.675 -29.584 1.00 97.19 86 THR A O 1
ATOM 609 N N . THR A 1 87 ? 23.754 6.168 -27.924 1.00 97.69 87 THR A N 1
ATOM 610 C CA . THR A 1 87 ? 24.294 5.036 -28.677 1.00 97.69 87 THR A CA 1
ATOM 611 C C . THR A 1 87 ? 23.214 3.985 -28.868 1.00 97.69 87 THR A C 1
ATOM 613 O O . THR A 1 87 ? 22.525 3.634 -27.915 1.00 97.69 87 THR A O 1
ATOM 616 N N . VAL A 1 88 ? 23.092 3.469 -30.090 1.00 98.00 88 VAL A N 1
ATOM 617 C CA . VAL A 1 88 ? 22.325 2.268 -30.429 1.00 98.00 88 VAL A CA 1
ATOM 618 C C . VAL A 1 88 ? 23.313 1.244 -30.975 1.00 98.00 88 VAL A C 1
ATOM 620 O O . VAL A 1 88 ? 23.853 1.426 -32.067 1.00 98.00 88 VAL A O 1
ATOM 623 N N . SER A 1 89 ? 23.573 0.189 -30.210 1.00 97.25 89 SER A N 1
ATOM 624 C CA . SER A 1 89 ? 24.549 -0.857 -30.530 1.00 97.25 89 SER A CA 1
ATOM 625 C C . SER A 1 89 ? 23.959 -2.254 -30.331 1.00 97.25 89 SER A C 1
ATOM 627 O O . SER A 1 89 ? 22.797 -2.418 -29.958 1.00 97.25 89 SER A O 1
ATOM 629 N N . ALA A 1 90 ? 24.778 -3.282 -30.564 1.00 96.75 90 ALA A N 1
ATOM 630 C CA . ALA A 1 90 ? 24.431 -4.660 -30.220 1.00 96.75 90 ALA A CA 1
ATOM 631 C C . ALA A 1 90 ? 24.210 -4.863 -28.707 1.00 96.75 90 ALA A C 1
ATOM 633 O O . ALA A 1 90 ? 23.486 -5.776 -28.319 1.00 96.75 90 ALA A O 1
ATOM 634 N N . ASP A 1 91 ? 24.793 -3.999 -27.872 1.00 94.88 91 ASP A N 1
ATOM 635 C CA . ASP A 1 91 ? 24.641 -4.044 -26.415 1.00 94.88 91 ASP A CA 1
ATOM 636 C C . ASP A 1 91 ? 23.346 -3.361 -25.939 1.00 94.88 91 ASP A C 1
ATOM 638 O O . ASP A 1 91 ? 22.942 -3.547 -24.791 1.00 94.88 91 ASP A O 1
ATOM 642 N N . GLY A 1 92 ? 22.676 -2.607 -26.823 1.00 96.81 92 GLY A N 1
ATOM 643 C CA . GLY A 1 92 ? 21.375 -1.985 -26.589 1.00 96.81 92 GLY A CA 1
ATOM 644 C C . GLY A 1 92 ? 21.345 -0.481 -26.875 1.00 96.81 92 GLY A C 1
ATOM 645 O O . GLY A 1 92 ? 21.942 -0.012 -27.845 1.00 96.81 92 GLY A O 1
ATOM 646 N N . ILE A 1 93 ? 20.602 0.276 -26.063 1.00 97.12 93 ILE A N 1
ATOM 647 C CA . ILE A 1 93 ? 20.442 1.733 -26.191 1.00 97.12 93 ILE A CA 1
ATOM 648 C C . ILE A 1 93 ? 21.002 2.396 -24.938 1.00 97.12 93 ILE A C 1
ATOM 650 O O . ILE A 1 93 ? 20.592 2.056 -23.836 1.00 97.12 93 ILE A O 1
ATOM 654 N N . SER A 1 94 ? 21.894 3.368 -25.086 1.00 95.19 94 SER A N 1
ATOM 655 C CA . SER A 1 94 ? 22.438 4.127 -23.958 1.00 95.19 94 SER A CA 1
ATOM 656 C C . SER A 1 94 ? 22.321 5.619 -24.216 1.00 95.19 94 SER A C 1
ATOM 658 O O . SER A 1 94 ? 22.690 6.084 -25.295 1.00 95.19 94 SER A O 1
ATOM 660 N N . ILE A 1 95 ? 21.801 6.354 -23.235 1.00 94.19 95 ILE A N 1
ATOM 661 C CA . ILE A 1 95 ? 21.734 7.814 -23.228 1.00 94.19 95 ILE A CA 1
ATOM 662 C C . ILE A 1 95 ? 22.728 8.298 -22.175 1.00 94.19 95 ILE A C 1
ATOM 664 O O . ILE A 1 95 ? 22.651 7.894 -21.017 1.00 94.19 95 ILE A O 1
ATOM 668 N N . ALA A 1 96 ? 23.668 9.157 -22.566 1.00 92.69 96 ALA A N 1
ATOM 669 C CA . ALA A 1 96 ? 24.654 9.709 -21.645 1.00 92.69 96 ALA A CA 1
ATOM 670 C C . ALA A 1 96 ? 23.970 10.402 -20.453 1.00 92.69 96 ALA A C 1
ATOM 672 O O . ALA A 1 96 ? 23.113 11.263 -20.651 1.00 92.69 96 ALA A O 1
ATOM 673 N N . ASN A 1 97 ? 24.380 10.041 -19.230 1.00 88.88 97 ASN A N 1
ATOM 674 C CA . ASN A 1 97 ? 23.791 10.528 -17.972 1.00 88.88 97 ASN A CA 1
ATOM 675 C C . ASN A 1 97 ? 22.269 10.296 -17.881 1.00 88.88 97 ASN A C 1
ATOM 677 O O . ASN A 1 97 ? 21.532 11.133 -17.358 1.00 88.88 97 ASN A O 1
ATOM 681 N N . GLY A 1 98 ? 21.789 9.201 -18.468 1.00 90.88 98 GLY A N 1
ATOM 682 C CA . GLY A 1 98 ? 20.375 8.881 -18.561 1.00 90.88 98 GLY A CA 1
ATOM 683 C C . GLY A 1 98 ? 20.118 7.376 -18.520 1.00 90.88 98 GLY A C 1
ATOM 684 O O . GLY A 1 98 ? 21.019 6.588 -18.234 1.00 90.88 98 GLY A O 1
ATOM 685 N N . PRO A 1 99 ? 18.870 6.957 -18.781 1.00 93.56 99 PRO A N 1
ATOM 686 C CA . PRO A 1 99 ? 18.514 5.548 -18.772 1.00 93.56 99 PRO A CA 1
ATOM 687 C C . PRO A 1 99 ? 19.209 4.791 -19.910 1.00 93.56 99 PRO A C 1
ATOM 689 O O . PRO A 1 99 ? 19.467 5.342 -20.986 1.00 93.56 99 PRO A O 1
ATOM 692 N N . SER A 1 100 ? 19.444 3.498 -19.697 1.00 94.88 100 SER A N 1
ATOM 693 C CA . SER A 1 100 ? 19.915 2.592 -20.743 1.00 94.88 100 SER A CA 1
ATOM 694 C C . SER A 1 100 ? 19.058 1.330 -20.819 1.00 94.88 100 SER A C 1
ATOM 696 O O . SER A 1 100 ? 18.409 0.931 -19.858 1.00 94.88 100 SER A O 1
ATOM 698 N N . LEU A 1 101 ? 19.016 0.712 -21.992 1.00 97.00 101 LEU A N 1
ATOM 699 C CA . LEU A 1 101 ? 18.394 -0.580 -22.240 1.00 97.00 101 LEU A CA 1
ATOM 700 C C . LEU A 1 101 ? 19.494 -1.534 -22.685 1.00 97.00 101 LEU A C 1
ATOM 702 O O . LEU A 1 101 ? 20.179 -1.241 -23.660 1.00 97.00 101 LEU A O 1
ATOM 706 N N . ASN A 1 102 ? 19.642 -2.666 -22.006 1.00 95.25 102 ASN A N 1
ATOM 707 C CA . ASN A 1 102 ? 20.614 -3.700 -22.359 1.00 95.25 102 ASN A CA 1
ATOM 708 C C . ASN A 1 102 ? 19.996 -5.105 -22.246 1.00 95.25 102 ASN A C 1
ATOM 710 O O . ASN A 1 102 ? 18.790 -5.253 -22.039 1.00 95.25 102 ASN A O 1
ATOM 714 N N . ALA A 1 103 ? 20.814 -6.152 -22.383 1.00 96.31 103 ALA A N 1
ATOM 715 C CA . ALA A 1 103 ? 20.362 -7.544 -22.303 1.00 96.31 103 ALA A CA 1
ATOM 716 C C . ALA A 1 103 ? 19.652 -7.909 -20.978 1.00 96.31 103 ALA A C 1
ATOM 718 O O . ALA A 1 103 ? 18.873 -8.860 -20.951 1.00 96.31 103 ALA A O 1
ATOM 719 N N . ASN A 1 104 ? 19.885 -7.154 -19.900 1.00 94.81 104 ASN A N 1
ATOM 720 C CA . ASN A 1 104 ? 19.241 -7.330 -18.597 1.00 94.81 104 ASN A CA 1
ATOM 721 C C . ASN A 1 104 ? 17.966 -6.479 -18.423 1.00 94.81 104 ASN A C 1
ATOM 723 O O . ASN A 1 104 ? 17.311 -6.578 -17.387 1.00 94.81 104 ASN A O 1
ATOM 727 N N . GLY A 1 105 ? 17.596 -5.661 -19.413 1.00 95.12 105 GLY A N 1
ATOM 728 C CA . GLY A 1 105 ? 16.426 -4.783 -19.375 1.00 95.12 105 GLY A CA 1
ATOM 729 C C . GLY A 1 105 ? 16.777 -3.303 -19.213 1.00 95.12 105 GLY A C 1
ATOM 730 O O . GLY A 1 105 ? 17.821 -2.846 -19.679 1.00 95.12 105 GLY A O 1
ATOM 731 N N . LEU A 1 106 ? 15.849 -2.550 -18.616 1.00 94.81 106 LEU A N 1
ATOM 732 C CA . LEU A 1 106 ? 15.968 -1.110 -18.379 1.00 94.81 106 LEU A CA 1
ATOM 733 C C . LEU A 1 106 ? 16.829 -0.845 -17.138 1.00 94.81 106 LEU A C 1
ATOM 735 O O . LEU A 1 106 ? 16.483 -1.281 -16.042 1.00 94.81 106 LEU A O 1
ATOM 739 N N . ASP A 1 107 ? 17.901 -0.084 -17.313 1.00 93.56 107 ASP A N 1
ATOM 740 C CA . ASP A 1 107 ? 18.751 0.436 -16.249 1.00 93.56 107 ASP A CA 1
ATOM 741 C C . ASP A 1 107 ? 18.496 1.940 -16.062 1.00 93.56 107 ASP A C 1
ATOM 743 O O . ASP A 1 107 ? 18.497 2.719 -17.019 1.00 93.56 107 ASP A O 1
ATOM 747 N N . LEU A 1 108 ? 18.252 2.329 -14.811 1.00 93.81 108 LEU A N 1
ATOM 748 C CA . LEU A 1 108 ? 17.922 3.686 -14.378 1.00 93.81 108 LEU A CA 1
ATOM 749 C C . LEU A 1 108 ? 18.944 4.244 -13.378 1.00 93.81 108 LEU A C 1
ATOM 751 O O . LEU A 1 108 ? 18.664 5.274 -12.770 1.00 93.81 108 LEU A O 1
ATOM 755 N N . ALA A 1 109 ? 20.092 3.586 -13.167 1.00 85.88 109 ALA A N 1
ATOM 756 C CA . ALA A 1 109 ? 21.078 3.999 -12.164 1.00 85.88 109 ALA A CA 1
ATOM 757 C C . ALA A 1 109 ? 21.533 5.460 -12.335 1.00 85.88 109 ALA A C 1
ATOM 759 O O . ALA A 1 109 ? 21.679 6.178 -11.347 1.00 85.88 109 ALA A O 1
ATOM 760 N N . ASP A 1 110 ? 21.656 5.915 -13.585 1.00 81.94 110 ASP A N 1
ATOM 761 C CA . ASP A 1 110 ? 22.042 7.285 -13.935 1.00 81.94 110 ASP A CA 1
ATOM 762 C C . ASP A 1 110 ? 20.834 8.193 -14.263 1.00 81.94 110 ASP A C 1
ATOM 764 O O . ASP A 1 110 ? 21.005 9.321 -14.724 1.00 81.94 110 ASP A O 1
ATOM 768 N N . ALA A 1 111 ? 19.595 7.732 -14.030 1.00 80.88 111 ALA A N 1
ATOM 769 C CA . ALA A 1 111 ? 18.365 8.466 -14.333 1.00 80.88 111 ALA A CA 1
ATOM 770 C C . ALA A 1 111 ? 17.714 9.046 -13.051 1.00 80.88 111 ALA A C 1
ATOM 772 O O . ALA A 1 111 ? 17.133 8.306 -12.256 1.00 80.88 111 ALA A O 1
ATOM 773 N N . PRO A 1 112 ? 17.706 10.379 -12.851 1.00 79.31 112 PRO A N 1
ATOM 774 C CA . PRO A 1 112 ? 17.340 10.993 -11.566 1.00 79.31 112 PRO A CA 1
ATOM 775 C C . PRO A 1 112 ? 15.848 10.919 -11.194 1.00 79.31 112 PRO A C 1
ATOM 777 O O . PRO A 1 112 ? 15.499 11.158 -10.042 1.00 79.31 112 PRO A O 1
ATOM 780 N N . ASN A 1 113 ? 14.958 10.612 -12.143 1.00 83.69 113 ASN A N 1
ATOM 781 C CA . ASN A 1 113 ? 13.504 10.747 -11.965 1.00 83.69 113 ASN A CA 1
ATOM 782 C C . ASN A 1 113 ? 12.740 9.411 -11.898 1.00 83.69 113 ASN A C 1
ATOM 784 O O . ASN A 1 113 ? 11.510 9.424 -11.915 1.00 83.69 113 ASN A O 1
ATOM 788 N N . GLY A 1 114 ? 13.421 8.260 -11.835 1.00 86.94 114 GLY A N 1
ATOM 789 C CA . GLY A 1 114 ? 12.759 6.948 -11.903 1.00 86.94 114 GLY A CA 1
ATOM 790 C C . GLY A 1 114 ? 11.870 6.785 -13.152 1.00 86.94 114 GLY A C 1
ATOM 791 O O . GLY A 1 114 ? 12.100 7.428 -14.177 1.00 86.94 114 GLY A O 1
ATOM 792 N N . ILE A 1 115 ? 10.838 5.931 -13.077 1.00 92.81 115 ILE A N 1
ATOM 793 C CA . ILE A 1 115 ? 9.842 5.756 -14.154 1.00 92.81 115 ILE A CA 1
ATOM 794 C C . ILE A 1 115 ? 8.618 6.629 -13.856 1.00 92.81 115 ILE A C 1
ATOM 796 O O . ILE A 1 115 ? 7.841 6.336 -12.948 1.00 92.81 115 ILE A O 1
ATOM 800 N N . THR A 1 116 ? 8.423 7.690 -14.641 1.00 93.12 116 THR A N 1
ATOM 801 C CA . THR A 1 116 ? 7.262 8.594 -14.540 1.00 93.12 116 THR A CA 1
ATOM 802 C C . THR A 1 116 ? 6.292 8.394 -15.705 1.00 93.12 116 THR A C 1
ATOM 804 O O . THR A 1 116 ? 6.631 7.760 -16.702 1.00 93.12 116 THR A O 1
ATOM 807 N N . ASN A 1 117 ? 5.067 8.923 -15.577 1.00 94.69 117 ASN A N 1
ATOM 808 C CA . ASN A 1 117 ? 3.987 8.786 -16.570 1.00 94.69 117 ASN A CA 1
ATOM 809 C C . ASN A 1 117 ? 3.589 7.332 -16.879 1.00 94.69 117 ASN A C 1
ATOM 811 O O . ASN A 1 117 ? 3.095 7.023 -17.962 1.00 94.69 117 ASN A O 1
ATOM 815 N N . LEU A 1 118 ? 3.786 6.437 -15.911 1.00 96.69 118 LEU A N 1
ATOM 816 C CA . LEU A 1 118 ? 3.349 5.055 -16.011 1.00 96.69 118 LEU A CA 1
ATOM 817 C C . LEU A 1 118 ? 1.824 4.992 -15.855 1.00 96.69 118 LEU A C 1
ATOM 819 O O . LEU A 1 118 ? 1.290 5.353 -14.803 1.00 96.69 118 LEU A O 1
ATOM 823 N N . ALA A 1 119 ? 1.126 4.541 -16.897 1.00 97.94 119 ALA A N 1
ATOM 824 C CA . ALA A 1 119 ? -0.301 4.234 -16.817 1.00 97.94 119 ALA A CA 1
ATOM 825 C C . ALA A 1 119 ? -0.564 3.130 -15.778 1.00 97.94 119 ALA A C 1
ATOM 827 O O . ALA A 1 119 ? 0.347 2.392 -15.406 1.00 97.94 119 ALA A O 1
ATOM 828 N N . ASN A 1 120 ? -1.806 3.004 -15.308 1.00 98.44 120 ASN A N 1
ATOM 829 C CA . ASN A 1 120 ? -2.150 1.937 -14.369 1.00 98.44 120 ASN A CA 1
ATOM 830 C C . ASN A 1 120 ? -1.909 0.570 -15.022 1.00 98.44 120 ASN A C 1
ATOM 832 O O . ASN A 1 120 ? -2.477 0.281 -16.076 1.00 98.44 120 ASN A O 1
ATOM 836 N N . GLY A 1 121 ? -1.101 -0.267 -14.377 1.00 98.38 121 GLY A N 1
ATOM 837 C CA . GLY A 1 121 ? -0.893 -1.649 -14.793 1.00 98.38 121 GLY A CA 1
ATOM 838 C C . GLY A 1 121 ? -2.080 -2.529 -14.417 1.00 98.38 121 GLY A C 1
ATOM 839 O O . GLY A 1 121 ? -2.819 -2.239 -13.473 1.00 98.38 121 GLY A O 1
ATOM 840 N N . VAL A 1 122 ? -2.274 -3.644 -15.114 1.00 98.38 122 VAL A N 1
ATOM 841 C CA . VAL A 1 122 ? -3.303 -4.615 -14.728 1.00 98.38 122 VAL A CA 1
ATOM 842 C C . VAL A 1 122 ? -2.908 -5.292 -13.412 1.00 98.38 122 VAL A C 1
ATOM 844 O O . VAL A 1 122 ? -1.820 -5.854 -13.300 1.00 98.38 122 VAL A O 1
ATOM 847 N N . VAL A 1 123 ? -3.804 -5.316 -12.420 1.00 97.62 123 VAL A N 1
ATOM 848 C CA . VAL A 1 123 ? -3.595 -6.050 -11.158 1.00 97.62 123 VAL A CA 1
ATOM 849 C C . VAL A 1 123 ? -4.269 -7.418 -11.256 1.00 97.62 123 VAL A C 1
ATOM 851 O O . VAL A 1 123 ? -5.477 -7.552 -11.080 1.00 97.62 123 VAL A O 1
ATOM 854 N N . SER A 1 124 ? -3.486 -8.449 -11.582 1.00 97.94 124 SER A N 1
ATOM 855 C CA . SER A 1 124 ? -3.946 -9.842 -11.665 1.00 97.94 124 SER A CA 1
ATOM 856 C C . SER A 1 124 ? -2.805 -10.824 -11.388 1.00 97.94 124 SER A C 1
ATOM 858 O O . SER A 1 124 ? -1.633 -10.462 -11.486 1.00 97.94 124 SER A O 1
ATOM 860 N N . ALA A 1 125 ? -3.133 -12.085 -11.086 1.00 98.19 125 ALA A N 1
ATOM 861 C CA . ALA A 1 125 ? -2.148 -13.118 -10.737 1.00 98.19 125 ALA A CA 1
ATOM 862 C C . ALA A 1 125 ? -1.108 -13.405 -11.841 1.00 98.19 125 ALA A C 1
ATOM 864 O O . ALA A 1 125 ? -0.039 -13.944 -11.562 1.00 98.19 125 ALA A O 1
ATOM 865 N N . THR A 1 126 ? -1.411 -13.060 -13.092 1.00 98.25 126 THR A N 1
ATOM 866 C CA . THR A 1 126 ? -0.543 -13.309 -14.252 1.00 98.25 126 THR A CA 1
ATOM 867 C C . THR A 1 126 ? 0.072 -12.040 -14.831 1.00 98.25 126 THR A C 1
ATOM 869 O O . THR A 1 126 ? 0.827 -12.138 -15.798 1.00 98.25 126 THR A O 1
ATOM 872 N N . SER A 1 127 ? -0.241 -10.866 -14.274 1.00 98.38 127 SER A N 1
ATOM 873 C CA . SER A 1 127 ? 0.237 -9.589 -14.805 1.00 98.38 127 SER A CA 1
ATOM 874 C C . SER A 1 127 ? 1.763 -9.493 -14.790 1.00 98.38 127 SER A C 1
ATOM 876 O O . SER A 1 127 ? 2.437 -10.043 -13.913 1.00 98.38 127 SER A O 1
ATOM 878 N N . LYS A 1 128 ? 2.296 -8.792 -15.792 1.00 97.56 128 LYS A N 1
ATOM 879 C CA . LYS A 1 128 ? 3.707 -8.402 -15.915 1.00 97.56 128 LYS A CA 1
ATOM 880 C C . LYS A 1 128 ? 3.859 -6.886 -16.046 1.00 97.56 128 LYS A C 1
ATOM 882 O O . LYS A 1 128 ? 4.953 -6.409 -16.332 1.00 97.56 128 LYS A O 1
ATOM 887 N N . ASP A 1 129 ? 2.770 -6.154 -15.840 1.00 98.12 129 ASP A N 1
ATOM 888 C CA . ASP A 1 129 ? 2.748 -4.706 -15.952 1.00 98.12 129 ASP A CA 1
ATOM 889 C C . ASP A 1 129 ? 3.395 -4.078 -14.717 1.00 98.12 129 ASP A C 1
ATOM 891 O O . ASP A 1 129 ? 3.243 -4.565 -13.593 1.00 98.12 129 ASP A O 1
ATOM 895 N N . GLY A 1 130 ? 4.084 -2.955 -14.915 1.00 97.00 130 GLY A N 1
ATOM 896 C CA . GLY A 1 130 ? 4.437 -2.080 -13.803 1.00 97.00 130 GLY A CA 1
ATOM 897 C C . GLY A 1 130 ? 3.179 -1.437 -13.216 1.00 97.00 130 GLY A C 1
ATOM 898 O O . GLY A 1 130 ? 2.270 -1.063 -13.955 1.00 97.00 130 GLY A O 1
ATOM 899 N N . ILE A 1 131 ? 3.138 -1.278 -11.894 1.00 97.94 131 ILE A N 1
ATOM 900 C CA . ILE A 1 131 ? 2.096 -0.509 -11.202 1.00 97.94 131 ILE A CA 1
ATOM 901 C C . ILE A 1 131 ? 2.632 0.868 -10.819 1.00 97.94 131 ILE A C 1
ATOM 903 O O . ILE A 1 131 ? 3.827 1.028 -10.571 1.00 97.94 131 ILE A O 1
ATOM 907 N N . ASN A 1 132 ? 1.755 1.864 -10.746 1.00 97.06 132 ASN A N 1
ATOM 908 C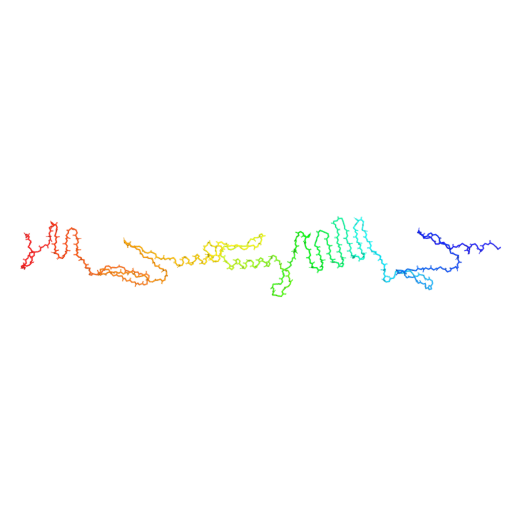 CA . ASN A 1 132 ? 2.133 3.211 -10.323 1.00 97.06 132 ASN A CA 1
ATOM 909 C C . ASN A 1 132 ? 1.660 3.524 -8.891 1.00 97.06 132 ASN A C 1
ATOM 911 O O . ASN A 1 132 ? 0.926 2.758 -8.260 1.00 97.06 132 ASN A O 1
ATOM 915 N N . GLY A 1 133 ? 2.062 4.695 -8.390 1.00 96.06 133 GLY A N 1
ATOM 916 C CA . GLY A 1 133 ? 1.729 5.141 -7.038 1.00 96.06 133 GLY A CA 1
ATOM 917 C C . GLY A 1 133 ? 0.228 5.257 -6.755 1.00 96.06 133 GLY A C 1
ATOM 918 O O . GLY A 1 133 ? -0.176 5.020 -5.624 1.00 96.06 133 GLY A O 1
ATOM 919 N N . SER A 1 134 ? -0.616 5.545 -7.755 1.00 97.19 134 SER A N 1
ATOM 920 C CA . SER A 1 134 ? -2.071 5.642 -7.548 1.00 97.19 134 SER A CA 1
ATOM 921 C C . SER A 1 134 ? -2.701 4.292 -7.190 1.00 97.19 134 SER A C 1
ATOM 923 O O . SER A 1 134 ? -3.594 4.231 -6.349 1.00 97.19 134 SER A O 1
ATOM 925 N N . GLN A 1 135 ? -2.181 3.199 -7.753 1.00 98.19 135 GLN A N 1
ATOM 926 C CA . GLN A 1 135 ? -2.669 1.848 -7.472 1.00 98.19 135 GLN A CA 1
ATOM 927 C C . GLN A 1 135 ? -2.227 1.365 -6.091 1.00 98.19 135 GLN A C 1
ATOM 929 O O . GLN A 1 135 ? -3.012 0.766 -5.357 1.00 98.19 135 GLN A O 1
ATOM 934 N N . LEU A 1 136 ? -0.978 1.658 -5.707 1.00 97.44 136 LEU A N 1
ATOM 935 C CA . LEU A 1 136 ? -0.520 1.389 -4.346 1.00 97.44 136 LEU A CA 1
ATOM 936 C C . LEU A 1 136 ? -1.317 2.225 -3.335 1.00 97.44 136 LEU A C 1
ATOM 938 O O . LEU A 1 136 ? -1.744 1.701 -2.312 1.00 97.44 136 LEU A O 1
ATOM 942 N N . TRP A 1 137 ? -1.582 3.497 -3.644 1.00 98.00 137 TRP A N 1
ATOM 943 C CA . TRP A 1 137 ? -2.388 4.382 -2.805 1.00 98.00 137 TRP A CA 1
ATOM 944 C C . TRP A 1 137 ? -3.804 3.844 -2.572 1.00 98.00 137 TRP A C 1
ATOM 946 O O . TRP A 1 137 ? -4.283 3.849 -1.440 1.00 98.00 137 TRP A O 1
ATOM 956 N N . GLU A 1 138 ? -4.462 3.331 -3.613 1.00 98.06 138 GLU A N 1
ATOM 957 C CA . GLU A 1 138 ? -5.779 2.697 -3.496 1.00 98.06 138 GLU A CA 1
ATOM 958 C C . GLU A 1 138 ? -5.747 1.491 -2.541 1.00 98.06 138 GLU A C 1
ATOM 960 O O . GLU A 1 138 ? -6.593 1.376 -1.650 1.00 98.06 138 GLU A O 1
ATOM 965 N N . ALA A 1 139 ? -4.728 0.631 -2.644 1.00 98.06 139 ALA A N 1
ATOM 966 C CA . ALA A 1 139 ? -4.548 -0.493 -1.725 1.00 98.06 139 ALA A CA 1
ATOM 967 C C . ALA A 1 139 ? -4.339 -0.032 -0.267 1.00 98.06 139 ALA A C 1
ATOM 969 O O . ALA A 1 139 ? -4.983 -0.557 0.647 1.00 98.06 139 ALA A O 1
ATOM 970 N N . GLN A 1 140 ? -3.505 0.990 -0.048 1.00 98.38 140 GLN A N 1
ATOM 971 C CA . GLN A 1 140 ? -3.273 1.578 1.277 1.00 98.38 140 GLN A CA 1
ATOM 972 C C . GLN A 1 140 ? -4.541 2.244 1.838 1.00 98.38 140 GLN A C 1
ATOM 974 O O . GLN A 1 140 ? -4.813 2.161 3.036 1.00 98.38 140 GLN A O 1
ATOM 979 N N . SER A 1 141 ? -5.366 2.850 0.979 1.00 97.88 141 SER A N 1
ATOM 980 C CA . SER A 1 141 ? -6.646 3.457 1.357 1.00 97.88 141 SER A CA 1
ATOM 981 C C . SER A 1 141 ? -7.685 2.426 1.774 1.00 97.88 141 SER A C 1
ATOM 983 O O . SER A 1 141 ? -8.382 2.628 2.774 1.00 97.88 141 SER A O 1
ATOM 985 N N . ASN A 1 142 ? -7.737 1.292 1.078 1.00 98.06 142 ASN A N 1
ATOM 986 C CA . ASN A 1 142 ? -8.571 0.164 1.474 1.00 98.06 142 ASN A CA 1
ATOM 987 C C . ASN A 1 142 ? -8.129 -0.399 2.832 1.00 98.06 142 ASN A C 1
ATOM 989 O O . ASN A 1 142 ? -8.973 -0.650 3.693 1.00 98.06 142 ASN A O 1
ATOM 993 N N . LEU A 1 143 ? -6.818 -0.528 3.065 1.00 97.75 143 LEU A N 1
ATOM 994 C CA . LEU A 1 143 ? -6.281 -0.958 4.357 1.00 97.75 143 LEU A CA 1
ATOM 995 C C . LEU A 1 143 ? -6.640 0.019 5.488 1.00 97.75 143 LEU A C 1
ATOM 997 O O . LEU A 1 143 ? -7.144 -0.413 6.523 1.00 97.75 143 LEU A O 1
ATOM 1001 N N . ALA A 1 144 ? -6.435 1.325 5.296 1.00 97.31 144 ALA A N 1
ATOM 1002 C CA . ALA A 1 144 ? -6.792 2.341 6.289 1.00 97.31 144 ALA A CA 1
ATOM 1003 C C . ALA A 1 144 ? -8.298 2.322 6.613 1.00 97.31 144 ALA A C 1
ATOM 1005 O O . ALA A 1 144 ? -8.686 2.416 7.777 1.00 97.31 144 ALA A O 1
ATOM 1006 N N . THR A 1 145 ? -9.143 2.129 5.595 1.00 96.88 145 THR A N 1
ATOM 1007 C CA . THR A 1 145 ? -10.600 1.997 5.754 1.00 96.88 145 THR A CA 1
ATOM 1008 C C . THR A 1 145 ? -10.972 0.751 6.557 1.00 96.88 145 THR A C 1
ATOM 1010 O O . THR A 1 145 ? -11.807 0.831 7.455 1.00 96.88 145 THR A O 1
ATOM 1013 N N . LEU A 1 146 ? -10.332 -0.389 6.274 1.00 97.25 146 LEU A N 1
ATOM 1014 C CA . LEU A 1 146 ? -10.573 -1.649 6.979 1.00 97.25 146 LEU A CA 1
ATOM 1015 C C . LEU A 1 146 ? -10.147 -1.583 8.453 1.00 97.25 146 LEU A C 1
ATOM 1017 O O . LEU A 1 146 ? -10.838 -2.123 9.314 1.00 97.25 146 LEU A O 1
ATOM 1021 N N . LEU A 1 147 ? -9.029 -0.915 8.748 1.00 96.88 147 LEU A N 1
ATOM 1022 C CA . LEU A 1 147 ? -8.587 -0.657 10.122 1.00 96.88 147 LEU A CA 1
ATOM 1023 C C . LEU A 1 147 ? -9.534 0.309 10.858 1.00 96.88 147 LEU A C 1
ATOM 1025 O O . LEU A 1 147 ? -9.711 0.197 12.073 1.00 96.88 147 LEU A O 1
ATOM 1029 N N . GLY A 1 148 ? -10.154 1.243 10.130 1.00 95.75 148 GLY A N 1
ATOM 1030 C CA . GLY A 1 148 ? -11.113 2.207 10.664 1.00 95.75 148 GLY A CA 1
ATOM 1031 C C . GLY A 1 148 ? -10.480 3.186 11.656 1.00 95.75 148 GLY A C 1
ATOM 1032 O O . GLY A 1 148 ? -9.291 3.503 11.576 1.00 95.75 148 GLY A O 1
ATOM 1033 N N . GLY A 1 149 ? -11.272 3.685 12.608 1.00 95.88 149 GLY A N 1
ATOM 1034 C CA . GLY A 1 149 ? -10.781 4.600 13.643 1.00 95.88 149 GLY A CA 1
ATOM 1035 C C . GLY A 1 149 ? -10.151 5.869 13.061 1.00 95.88 149 GLY A C 1
ATOM 1036 O O . GLY A 1 149 ? -10.679 6.468 12.128 1.00 95.88 149 GLY A O 1
ATOM 1037 N N . LYS A 1 150 ? -8.995 6.266 13.603 1.00 96.31 150 LYS A N 1
ATOM 1038 C CA . LYS A 1 150 ? -8.175 7.386 13.103 1.00 96.31 150 LYS A CA 1
ATOM 1039 C C . LYS A 1 150 ? -7.034 6.920 12.191 1.00 96.31 150 LYS A C 1
ATOM 1041 O O . LYS A 1 150 ? -5.928 7.451 12.277 1.00 96.31 150 LYS A O 1
ATOM 1046 N N . SER A 1 151 ? -7.275 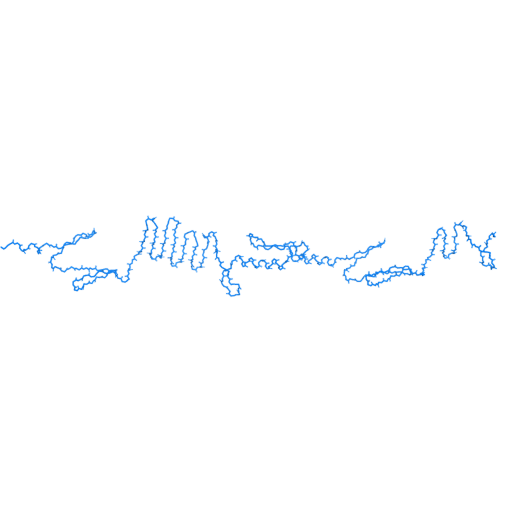5.905 11.364 1.00 97.75 151 SER A N 1
ATOM 1047 C CA . SER A 1 151 ? -6.271 5.440 10.405 1.00 97.75 151 SER A CA 1
ATOM 1048 C C . SER A 1 151 ? -6.054 6.472 9.297 1.00 97.75 151 SER A C 1
ATOM 1050 O O . SER A 1 151 ? -7.012 7.045 8.781 1.00 97.75 151 SER A O 1
ATOM 1052 N N . GLN A 1 152 ? -4.796 6.727 8.942 1.00 96.62 152 GLN A N 1
ATOM 1053 C CA . GLN A 1 152 ? -4.394 7.723 7.949 1.00 96.62 152 GLN A CA 1
ATOM 1054 C C . GLN A 1 152 ? -3.275 7.182 7.065 1.00 96.62 152 GLN A C 1
ATOM 1056 O O . GLN A 1 152 ? -2.450 6.380 7.506 1.00 96.62 152 GLN A O 1
ATOM 1061 N N . ILE A 1 153 ? -3.238 7.665 5.826 1.00 97.75 153 ILE A N 1
ATOM 1062 C CA . ILE A 1 153 ? -2.154 7.406 4.881 1.00 97.75 153 ILE A CA 1
ATOM 1063 C C . ILE A 1 153 ? -1.265 8.643 4.847 1.00 97.75 153 ILE A C 1
ATOM 1065 O O . ILE A 1 153 ? -1.749 9.764 4.680 1.00 97.75 153 ILE A O 1
ATOM 1069 N N . SER A 1 154 ? 0.036 8.444 4.995 1.00 96.50 154 SER A N 1
ATOM 1070 C CA . SER A 1 154 ? 1.022 9.501 4.828 1.00 96.50 154 SER A CA 1
ATOM 1071 C C . SER A 1 154 ? 1.160 9.888 3.351 1.00 96.50 154 SER A C 1
ATOM 1073 O O . SER A 1 154 ? 1.439 9.047 2.497 1.00 96.50 154 SER A O 1
ATOM 1075 N N . ASN A 1 155 ? 1.002 11.179 3.046 1.00 93.56 155 ASN A N 1
ATOM 1076 C CA . ASN A 1 155 ? 1.113 11.704 1.679 1.00 93.56 155 ASN A CA 1
ATOM 1077 C C . ASN A 1 155 ? 2.545 11.653 1.114 1.00 93.56 155 ASN A C 1
ATOM 1079 O O . ASN A 1 155 ? 2.712 11.790 -0.094 1.00 93.56 155 ASN A O 1
ATOM 1083 N N . SER A 1 156 ? 3.577 11.510 1.955 1.00 93.75 156 SER A N 1
ATOM 1084 C CA . SER A 1 156 ? 4.976 11.537 1.505 1.00 93.75 156 SER A CA 1
ATOM 1085 C C . SER A 1 156 ? 5.508 10.176 1.067 1.00 93.75 156 SER A C 1
ATOM 1087 O O . SER A 1 156 ? 6.373 10.117 0.201 1.00 93.75 156 SER A O 1
ATOM 1089 N N . ASP A 1 157 ? 5.026 9.096 1.680 1.00 93.94 157 ASP A N 1
ATOM 1090 C CA . ASP A 1 157 ? 5.580 7.745 1.511 1.00 93.94 157 ASP A CA 1
ATOM 1091 C C . ASP A 1 157 ? 4.509 6.642 1.418 1.00 93.94 157 ASP A C 1
ATOM 1093 O O . ASP A 1 157 ? 4.843 5.479 1.210 1.00 93.94 157 ASP A O 1
ATOM 1097 N N . GLY A 1 158 ? 3.222 6.979 1.550 1.00 95.81 158 GLY A N 1
ATOM 1098 C CA . GLY A 1 158 ? 2.123 6.017 1.477 1.00 95.81 158 GLY A CA 1
ATOM 1099 C C . GLY A 1 158 ? 1.986 5.114 2.708 1.00 95.81 158 GLY A C 1
ATOM 1100 O O . GLY A 1 158 ? 1.186 4.176 2.678 1.00 95.81 158 GLY A O 1
ATOM 1101 N N . THR A 1 159 ? 2.731 5.359 3.791 1.00 96.94 159 THR A N 1
ATOM 1102 C CA . THR A 1 159 ? 2.654 4.549 5.017 1.00 96.94 159 THR A CA 1
ATOM 1103 C C . THR A 1 159 ? 1.282 4.698 5.681 1.00 96.94 159 THR A C 1
ATOM 1105 O O . THR A 1 159 ? 0.794 5.814 5.869 1.00 96.94 159 THR A O 1
ATOM 1108 N N . VAL A 1 160 ? 0.658 3.579 6.068 1.00 98.06 160 VAL A N 1
ATOM 1109 C CA . VAL A 1 160 ? -0.594 3.576 6.842 1.00 98.06 160 VAL A CA 1
ATOM 1110 C C . VAL A 1 160 ? -0.267 3.594 8.331 1.00 98.06 160 VAL A C 1
ATOM 1112 O O . VAL A 1 160 ? 0.446 2.727 8.829 1.00 98.06 160 VAL A O 1
ATOM 1115 N N . THR A 1 161 ? -0.820 4.568 9.046 1.00 96.75 161 THR A N 1
ATOM 1116 C CA . THR A 1 161 ? -0.720 4.696 10.506 1.00 96.75 161 THR A CA 1
ATOM 1117 C C . THR A 1 161 ? -2.110 4.714 11.119 1.00 96.75 161 THR A C 1
ATOM 1119 O O . THR A 1 161 ? -3.084 5.065 10.456 1.00 96.75 161 THR A O 1
ATOM 1122 N N . THR A 1 162 ? -2.231 4.325 12.383 1.00 97.06 162 THR A N 1
ATOM 1123 C CA . THR A 1 162 ? -3.494 4.370 13.123 1.00 97.06 162 THR A CA 1
ATOM 1124 C C . THR A 1 162 ? -3.221 4.658 14.591 1.00 97.06 162 THR A C 1
ATOM 1126 O O . THR A 1 162 ? -2.096 4.517 15.051 1.00 97.06 162 THR A O 1
ATOM 1129 N N . SER A 1 163 ? -4.220 5.148 15.317 1.00 96.88 163 SER A N 1
ATOM 1130 C CA . SER A 1 163 ? -4.067 5.575 16.719 1.00 96.88 163 SER A CA 1
ATOM 1131 C C . SER A 1 163 ? -5.311 5.344 17.575 1.00 96.88 163 SER A C 1
ATOM 1133 O O . SER A 1 163 ? -5.315 5.645 18.767 1.00 96.88 163 SER A O 1
ATOM 1135 N N . ASP A 1 164 ? -6.393 4.844 16.975 1.00 97.31 164 ASP A N 1
ATOM 1136 C CA . ASP A 1 164 ? -7.694 4.785 17.638 1.00 97.31 164 ASP A CA 1
ATOM 1137 C C . ASP A 1 164 ? -8.591 3.700 17.031 1.00 97.31 164 ASP A C 1
ATOM 1139 O O . ASP A 1 164 ? -9.745 3.945 16.667 1.00 97.31 164 ASP A O 1
ATOM 1143 N N . ILE A 1 165 ? -8.035 2.500 16.838 1.00 97.44 165 ILE A N 1
ATOM 1144 C CA . ILE A 1 165 ? -8.781 1.371 16.270 1.00 97.44 165 ILE A CA 1
ATOM 1145 C C . ILE A 1 165 ? -9.992 1.084 17.161 1.00 97.44 165 ILE A C 1
ATOM 1147 O O . ILE A 1 165 ? -9.856 0.862 18.360 1.00 97.44 165 ILE A O 1
ATOM 1151 N N . GLY A 1 166 ? -11.193 1.116 16.581 1.00 95.50 166 GLY A N 1
ATOM 1152 C CA . GLY A 1 166 ? -12.436 0.861 17.314 1.00 95.50 166 GLY A CA 1
ATOM 1153 C C . GLY A 1 166 ? -12.743 1.851 18.448 1.00 95.50 166 GLY A C 1
ATOM 1154 O O . GLY A 1 166 ? -13.551 1.525 19.312 1.00 95.50 166 GLY A O 1
ATOM 1155 N N . GLY A 1 167 ? -12.111 3.032 18.479 1.00 96.25 167 GLY A N 1
ATOM 1156 C CA . GLY A 1 167 ? -12.317 4.017 19.548 1.00 96.25 167 GLY A CA 1
ATOM 1157 C C . GLY A 1 167 ? -11.621 3.671 20.870 1.00 96.25 167 GLY A C 1
ATOM 1158 O O . GLY A 1 167 ? -11.992 4.202 21.916 1.00 96.25 167 GLY A O 1
ATOM 1159 N N . THR A 1 168 ? -10.654 2.746 20.862 1.00 96.88 168 THR A N 1
ATOM 1160 C CA . THR A 1 168 ? -9.962 2.291 22.079 1.00 96.88 168 THR A CA 1
ATOM 1161 C C . THR A 1 168 ? -8.736 3.133 22.443 1.00 96.88 168 THR A C 1
ATOM 1163 O O . THR A 1 168 ? -8.066 2.831 23.433 1.00 96.88 168 THR A O 1
ATOM 1166 N N . GLY A 1 169 ? -8.362 4.121 21.622 1.00 97.31 169 GLY A N 1
ATOM 1167 C CA . GLY A 1 169 ? -7.104 4.864 21.748 1.00 97.31 169 GLY A CA 1
ATOM 1168 C C . GLY A 1 169 ? -5.851 4.000 21.556 1.00 97.31 169 GLY A C 1
ATOM 1169 O O . GLY A 1 169 ? -4.825 4.268 22.182 1.00 97.31 169 GLY A O 1
ATOM 1170 N N . LYS A 1 170 ? -5.945 2.914 20.773 1.00 97.75 170 LYS A N 1
ATOM 1171 C CA . LYS A 1 170 ? -4.832 1.998 20.467 1.00 97.75 170 LYS A CA 1
ATOM 1172 C C . LYS A 1 170 ? -4.491 2.039 18.981 1.00 97.75 170 LYS A C 1
ATOM 1174 O O . LYS A 1 170 ? -5.378 2.165 18.139 1.00 97.75 170 LYS A O 1
ATOM 1179 N N . ASP A 1 171 ? -3.207 1.902 18.681 1.00 96.88 171 ASP A N 1
ATOM 1180 C CA . ASP A 1 171 ? -2.611 2.002 17.344 1.00 96.88 171 ASP A CA 1
ATOM 1181 C C . ASP A 1 171 ? -2.405 0.646 16.650 1.00 96.88 171 ASP A C 1
ATOM 1183 O O . ASP A 1 171 ? -1.901 0.576 15.532 1.00 96.88 171 ASP A O 1
ATOM 1187 N N . ASN A 1 172 ? -2.808 -0.452 17.286 1.00 96.50 172 ASN A N 1
ATOM 1188 C CA . ASN A 1 172 ? -2.734 -1.781 16.700 1.00 96.50 172 ASN A CA 1
ATOM 1189 C C . ASN A 1 172 ? -3.888 -2.669 17.182 1.00 96.50 172 ASN A C 1
ATOM 1191 O O . ASN A 1 172 ? -4.457 -2.472 18.259 1.00 96.50 172 ASN A O 1
ATOM 1195 N N . ILE A 1 173 ? -4.248 -3.649 16.348 1.00 97.38 173 ILE A N 1
ATOM 1196 C CA . ILE A 1 173 ? -5.431 -4.496 16.556 1.00 97.38 173 ILE A CA 1
ATOM 1197 C C . ILE A 1 173 ? -5.296 -5.318 17.838 1.00 97.38 173 ILE A C 1
ATOM 1199 O O . ILE A 1 173 ? -6.254 -5.432 18.600 1.00 97.38 173 ILE A O 1
ATOM 1203 N N . ASN A 1 174 ? -4.114 -5.885 18.084 1.00 97.94 174 ASN A N 1
ATOM 1204 C CA . ASN A 1 174 ? -3.884 -6.746 19.237 1.00 97.94 174 ASN A CA 1
ATOM 1205 C C . ASN A 1 174 ? -4.133 -5.990 20.551 1.00 97.94 174 ASN A C 1
ATOM 1207 O O . ASN A 1 174 ? -4.825 -6.491 21.438 1.00 97.94 174 ASN A O 1
ATOM 1211 N N . ASP A 1 175 ? -3.645 -4.757 20.659 1.00 98.00 175 ASP A N 1
ATOM 1212 C CA . ASP A 1 175 ? -3.833 -3.936 21.852 1.00 98.00 175 ASP A CA 1
ATOM 1213 C C . ASP A 1 175 ? -5.250 -3.377 21.966 1.00 98.00 175 ASP A C 1
ATOM 1215 O O . ASP A 1 175 ? -5.778 -3.301 23.076 1.00 98.00 175 ASP A O 1
ATOM 1219 N N . ALA A 1 176 ? -5.898 -3.035 20.849 1.00 98.19 176 ALA A N 1
ATOM 1220 C CA . ALA A 1 176 ? -7.307 -2.641 20.843 1.00 98.19 176 ALA A CA 1
ATOM 1221 C C . ALA A 1 176 ? -8.205 -3.775 21.370 1.00 98.19 176 ALA A C 1
ATOM 1223 O O . ALA A 1 176 ? -9.042 -3.562 22.250 1.00 98.19 176 ALA A O 1
ATOM 1224 N N . VAL A 1 177 ? -7.982 -5.010 20.907 1.00 97.69 177 VAL A N 1
ATOM 1225 C CA . VAL A 1 177 ? -8.715 -6.199 21.371 1.00 97.69 177 VAL A CA 1
ATOM 1226 C C . VAL A 1 177 ? -8.423 -6.492 22.842 1.00 97.69 177 VAL A C 1
ATOM 1228 O O . VAL A 1 177 ? -9.351 -6.757 23.608 1.00 97.69 177 VAL A O 1
ATOM 1231 N N . GLN A 1 178 ? -7.160 -6.410 23.270 1.00 97.44 178 GLN A N 1
ATOM 1232 C CA . GLN A 1 178 ? -6.805 -6.562 24.684 1.00 97.44 178 GLN A CA 1
ATOM 1233 C C . GLN A 1 178 ? -7.460 -5.489 25.559 1.00 97.44 178 GLN A C 1
ATOM 1235 O O . GLN A 1 178 ? -7.956 -5.804 26.641 1.00 97.44 178 GLN A O 1
ATOM 1240 N N . TYR A 1 179 ? -7.510 -4.240 25.093 1.00 97.19 179 TYR A N 1
ATOM 1241 C CA . TYR A 1 179 ? -8.189 -3.160 25.798 1.00 97.19 179 TYR A CA 1
ATOM 1242 C C . TYR A 1 179 ? -9.671 -3.484 25.996 1.00 97.19 179 TYR A C 1
ATOM 1244 O O . TYR A 1 179 ? -10.143 -3.469 27.133 1.00 97.19 179 TYR A O 1
ATOM 1252 N N . VAL A 1 180 ? -10.383 -3.856 24.926 1.00 95.81 180 VAL A N 1
ATOM 1253 C CA . VAL A 1 180 ? -11.804 -4.236 25.001 1.00 95.81 180 VAL A CA 1
ATOM 1254 C C . VAL A 1 180 ? -12.008 -5.431 25.925 1.00 95.81 180 VAL A C 1
ATOM 1256 O O . VAL A 1 180 ? -12.907 -5.399 26.759 1.00 95.81 180 VAL A O 1
ATOM 1259 N N . LYS A 1 181 ? -11.155 -6.458 25.837 1.00 94.06 181 LYS A N 1
ATOM 1260 C CA . LYS A 1 181 ? -11.193 -7.618 26.736 1.00 94.06 181 LYS A CA 1
ATOM 1261 C C . LYS A 1 181 ? -11.093 -7.179 28.198 1.00 94.06 181 LYS A C 1
ATOM 1263 O O . LYS A 1 181 ? -11.922 -7.573 29.009 1.00 94.06 181 LYS A O 1
ATOM 1268 N N . ASN A 1 182 ? -10.127 -6.329 28.533 1.00 91.81 182 ASN A N 1
ATOM 1269 C CA . ASN A 1 182 ? -9.954 -5.858 29.905 1.00 91.81 182 ASN A CA 1
ATOM 1270 C C . ASN A 1 182 ? -11.168 -5.050 30.384 1.00 91.81 182 ASN A C 1
ATOM 1272 O O . ASN A 1 182 ? -11.628 -5.268 31.496 1.00 91.81 182 ASN A O 1
ATOM 1276 N N . GLN A 1 183 ? -11.737 -4.178 29.543 1.00 90.75 183 GLN A N 1
ATOM 1277 C CA . GLN A 1 183 ? -12.939 -3.422 29.912 1.00 90.75 183 GLN A CA 1
ATOM 1278 C C . GLN A 1 183 ? -14.173 -4.320 30.082 1.00 90.75 183 GLN A C 1
ATOM 1280 O O . GLN A 1 183 ? -14.911 -4.166 31.050 1.00 90.75 183 GLN A O 1
ATOM 1285 N N . ALA A 1 184 ? -14.389 -5.276 29.175 1.00 90.31 184 ALA A N 1
ATOM 1286 C CA . ALA A 1 184 ? -15.549 -6.167 29.197 1.00 90.31 184 ALA A CA 1
ATOM 1287 C C . ALA A 1 184 ? -15.559 -7.113 30.410 1.00 90.31 184 ALA A C 1
ATOM 1289 O O . ALA A 1 184 ? -16.626 -7.500 30.880 1.00 90.31 184 ALA A O 1
ATOM 1290 N N . PHE A 1 185 ? -14.379 -7.474 30.919 1.00 85.62 185 PHE A N 1
ATOM 1291 C CA . PHE A 1 185 ? -14.221 -8.381 32.058 1.00 85.62 185 PHE A CA 1
ATOM 1292 C C . PHE A 1 185 ? -13.785 -7.676 33.350 1.00 85.62 185 PHE A C 1
ATOM 1294 O O . PHE A 1 185 ? -13.437 -8.352 34.321 1.00 85.62 185 PHE A O 1
ATOM 1301 N N . ASN A 1 186 ? -13.832 -6.340 33.399 1.00 87.75 186 ASN A N 1
ATOM 1302 C CA . ASN A 1 186 ? -13.655 -5.612 34.652 1.00 87.75 186 ASN A CA 1
ATOM 1303 C C . ASN A 1 186 ? -14.809 -5.962 35.605 1.00 87.75 186 ASN A C 1
ATOM 1305 O O . ASN A 1 186 ? -15.971 -5.823 35.223 1.00 87.75 186 ASN A O 1
ATOM 1309 N N . PRO A 1 187 ? -14.530 -6.438 36.828 1.00 89.31 187 PRO A N 1
ATOM 1310 C CA . PRO A 1 187 ? -15.582 -6.884 37.723 1.00 89.31 187 PRO A CA 1
ATOM 1311 C C . PRO A 1 187 ? -16.372 -5.707 38.303 1.00 89.31 187 PRO A C 1
ATOM 1313 O O . PRO A 1 187 ? -15.872 -4.588 38.425 1.00 89.31 187 PRO A O 1
ATOM 1316 N N . LEU A 1 188 ? -17.601 -5.993 38.725 1.00 89.44 188 LEU A N 1
ATOM 1317 C CA . LEU A 1 188 ? -18.404 -5.087 39.530 1.00 89.44 188 LEU A CA 1
ATOM 1318 C C . LEU A 1 188 ? -18.133 -5.360 41.015 1.00 89.44 188 LEU A C 1
ATOM 1320 O O . LEU A 1 188 ? -18.337 -6.479 41.498 1.00 89.44 188 LEU A O 1
ATOM 1324 N N . THR A 1 189 ? -17.684 -4.335 41.736 1.00 91.12 189 THR A N 1
ATOM 1325 C CA . THR A 1 189 ? -17.378 -4.421 43.169 1.00 91.12 189 THR A CA 1
ATOM 1326 C C . THR A 1 189 ? -18.447 -3.708 43.990 1.00 91.12 189 THR A C 1
ATOM 1328 O O . THR A 1 189 ? -18.715 -2.530 43.770 1.00 91.12 189 THR A O 1
ATOM 1331 N N . PHE A 1 190 ? -19.023 -4.415 44.962 1.00 90.62 190 PHE A N 1
ATOM 1332 C CA . PHE A 1 190 ? -19.965 -3.883 45.947 1.00 90.62 190 PHE A CA 1
ATOM 1333 C C . PHE A 1 190 ? -19.322 -3.887 47.332 1.00 90.62 190 PHE A C 1
ATOM 1335 O O . PHE A 1 190 ? -18.770 -4.900 47.759 1.00 90.62 190 PHE A O 1
ATOM 1342 N N . THR A 1 191 ? -19.433 -2.778 48.054 1.00 93.75 191 THR A N 1
ATOM 1343 C CA . THR A 1 191 ? -18.993 -2.651 49.450 1.00 93.75 191 THR A CA 1
ATOM 1344 C C . THR A 1 191 ? -20.202 -2.492 50.363 1.00 93.75 191 THR A C 1
ATOM 1346 O O . THR A 1 191 ? -21.158 -1.814 49.989 1.00 93.75 191 THR A O 1
ATOM 1349 N N . GLY A 1 192 ? -20.157 -3.095 51.549 1.00 92.00 192 GLY A N 1
ATOM 1350 C CA . GLY A 1 192 ? -21.148 -2.875 52.606 1.00 92.00 192 GLY A CA 1
ATOM 1351 C C . GLY A 1 192 ? -20.558 -2.106 53.787 1.00 92.00 192 GLY A C 1
ATOM 1352 O O . GLY A 1 192 ? -19.381 -1.748 53.770 1.00 92.00 192 GLY A O 1
ATOM 1353 N N . ASP A 1 193 ? -21.355 -1.927 54.844 1.00 92.12 193 ASP A N 1
ATOM 1354 C CA . ASP A 1 193 ? -20.889 -1.378 56.133 1.00 92.12 193 ASP A CA 1
ATOM 1355 C C . ASP A 1 193 ? -19.729 -2.202 56.723 1.00 92.12 193 ASP A C 1
ATOM 1357 O O . ASP A 1 193 ? -18.888 -1.694 57.462 1.00 92.12 193 ASP A O 1
ATOM 1361 N N . SER A 1 194 ? -19.656 -3.484 56.352 1.00 91.19 194 SER A N 1
ATOM 1362 C CA . SER A 1 194 ? -18.472 -4.322 56.504 1.00 91.19 194 SER A CA 1
ATOM 1363 C C . SER A 1 194 ? -18.301 -5.234 55.283 1.00 91.19 194 SER A C 1
ATOM 1365 O O . SER A 1 194 ? -19.277 -5.712 54.704 1.00 91.19 194 SER A O 1
ATOM 1367 N N . GLY A 1 195 ? -17.050 -5.482 54.886 1.00 93.69 195 GLY A N 1
ATOM 1368 C CA . GLY A 1 195 ? -16.710 -6.390 53.786 1.00 93.69 195 GLY A CA 1
ATOM 1369 C C . GLY A 1 195 ? -16.924 -5.832 52.370 1.00 93.69 195 GLY A C 1
ATOM 1370 O O . GLY A 1 195 ? -17.365 -4.702 52.156 1.00 93.69 195 GLY A O 1
ATOM 1371 N N . SER A 1 196 ? -16.556 -6.646 51.379 1.00 94.31 196 SER A N 1
ATOM 1372 C CA . SER A 1 196 ? -16.665 -6.343 49.949 1.00 94.31 196 SER A CA 1
ATOM 1373 C C . SER A 1 196 ? -16.913 -7.624 49.153 1.00 94.31 196 SER A C 1
ATOM 1375 O O . SER A 1 196 ? -16.475 -8.705 49.551 1.00 94.31 196 SER A O 1
ATOM 1377 N N . SER A 1 197 ? -17.602 -7.498 48.022 1.00 92.06 197 SER A N 1
ATOM 1378 C CA . SER A 1 197 ? -17.830 -8.572 47.060 1.00 92.06 197 SER A CA 1
ATOM 1379 C C . SER A 1 197 ? -17.479 -8.087 45.659 1.00 92.06 197 SER A C 1
ATOM 1381 O O . SER A 1 197 ? -17.948 -7.041 45.216 1.00 92.06 197 SER A O 1
ATOM 1383 N N . THR A 1 198 ? -16.644 -8.847 44.954 1.00 92.31 198 THR A N 1
ATOM 1384 C CA . THR A 1 198 ? -16.231 -8.571 43.573 1.00 92.31 198 THR A CA 1
ATOM 1385 C C . THR A 1 198 ? -16.794 -9.665 42.680 1.00 92.31 198 THR A C 1
ATOM 1387 O O . THR A 1 198 ? -16.511 -10.841 42.894 1.00 92.31 198 THR A O 1
ATOM 1390 N N . ASN A 1 199 ? -17.599 -9.284 41.692 1.00 88.56 199 ASN A N 1
ATOM 1391 C CA . ASN A 1 199 ? -18.318 -10.217 40.831 1.00 88.56 199 ASN A CA 1
ATOM 1392 C C . ASN A 1 199 ? -17.984 -9.929 39.370 1.00 88.56 199 ASN A C 1
ATOM 1394 O O . ASN A 1 199 ? -18.009 -8.780 38.934 1.00 88.56 199 ASN A O 1
ATOM 1398 N N . GLN A 1 200 ? -17.657 -10.967 38.605 1.00 87.25 200 GLN A N 1
ATOM 1399 C CA . GLN A 1 200 ? -17.424 -10.822 37.169 1.00 87.25 200 GLN A CA 1
ATOM 1400 C C . GLN A 1 200 ? -18.740 -10.522 36.443 1.00 87.25 200 GLN A C 1
ATOM 1402 O O . GLN A 1 200 ? -19.799 -11.014 36.835 1.00 87.25 200 GLN A O 1
ATOM 1407 N N . LEU A 1 201 ? -18.682 -9.741 35.362 1.00 84.62 201 LEU A N 1
ATOM 1408 C CA . LEU A 1 201 ? -19.848 -9.550 34.500 1.00 84.62 201 LEU A CA 1
ATOM 1409 C C . LEU A 1 201 ? -20.378 -10.904 34.001 1.00 84.62 201 LEU A C 1
ATOM 1411 O O . LEU A 1 201 ? -19.611 -11.801 33.656 1.00 84.62 201 LEU A O 1
ATOM 1415 N N . GLY A 1 202 ? -21.704 -11.037 33.961 1.00 82.38 202 GLY A N 1
ATOM 1416 C CA . GLY A 1 202 ? -22.384 -12.267 33.551 1.00 82.38 202 GLY A CA 1
ATOM 1417 C C . GLY A 1 202 ? -22.562 -13.311 34.659 1.00 82.38 202 GLY A C 1
ATOM 1418 O O . GLY A 1 202 ? -23.267 -14.293 34.432 1.00 82.38 202 GLY A O 1
ATOM 1419 N N . SER A 1 203 ? -21.993 -13.117 35.855 1.00 88.62 203 SER A N 1
ATOM 1420 C CA . SER A 1 203 ? -22.319 -13.957 37.013 1.00 88.62 203 SER A CA 1
ATOM 1421 C C . SER A 1 203 ? -23.642 -13.535 37.672 1.00 88.62 203 SER A C 1
ATOM 1423 O O . SER A 1 203 ? -24.166 -12.444 37.440 1.00 88.62 203 SER A O 1
ATOM 1425 N N . THR A 1 204 ? -24.206 -14.417 38.503 1.00 89.06 204 THR A N 1
ATOM 1426 C CA . THR A 1 204 ? -25.365 -14.089 39.348 1.00 89.06 204 THR A CA 1
ATOM 1427 C C . THR A 1 204 ? -24.887 -13.638 40.725 1.00 89.06 204 THR A C 1
ATOM 1429 O O . THR A 1 204 ? -24.145 -14.367 41.380 1.00 89.06 204 THR A O 1
ATOM 1432 N N . LEU A 1 205 ? -25.351 -12.472 41.181 1.00 89.50 205 LEU A N 1
ATOM 1433 C CA . LEU A 1 205 ? -25.161 -11.982 42.547 1.00 89.50 205 LEU A CA 1
ATOM 1434 C C . LEU A 1 205 ? -26.485 -12.071 43.311 1.00 89.50 205 LEU A C 1
ATOM 1436 O O . LEU A 1 205 ? -27.488 -11.491 42.893 1.00 89.50 205 LEU A O 1
ATOM 1440 N N . ALA A 1 206 ? -26.485 -12.773 44.441 1.00 90.62 206 ALA A N 1
ATOM 1441 C CA . ALA A 1 206 ? -27.624 -12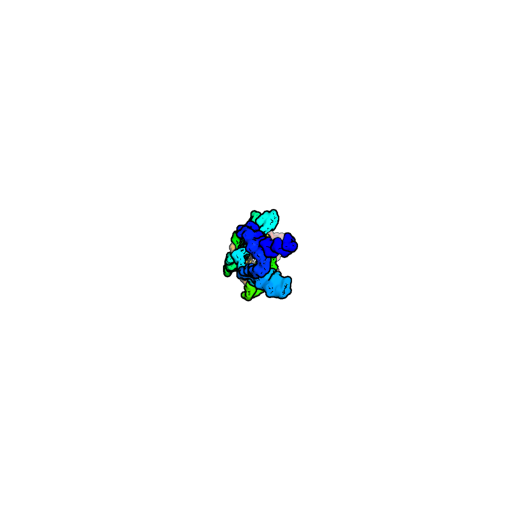.801 45.348 1.00 90.62 206 ALA A CA 1
ATOM 1442 C C . ALA A 1 206 ? -27.548 -11.633 46.340 1.00 90.62 206 ALA A C 1
ATOM 1444 O O . ALA A 1 206 ? -26.508 -11.392 46.948 1.00 90.62 206 ALA A O 1
ATOM 1445 N N . ILE A 1 207 ? -28.672 -10.945 46.538 1.00 92.94 207 ILE A N 1
ATOM 1446 C CA . ILE A 1 207 ? -28.868 -10.001 47.641 1.00 92.94 207 ILE A CA 1
ATOM 1447 C C . ILE A 1 207 ? -29.854 -10.676 48.583 1.00 92.94 207 ILE A C 1
ATOM 1449 O O . ILE A 1 207 ? -31.023 -10.839 48.235 1.00 92.94 207 ILE A O 1
ATOM 1453 N N . THR A 1 208 ? -29.376 -11.131 49.735 1.00 93.44 208 THR A N 1
ATOM 1454 C CA . THR A 1 208 ? -30.159 -11.922 50.690 1.00 93.44 208 THR A CA 1
ATOM 1455 C C . THR A 1 208 ? -30.544 -11.078 51.892 1.00 93.44 208 THR A C 1
ATOM 1457 O O . THR A 1 208 ? -29.724 -10.325 52.411 1.00 93.44 208 THR A O 1
ATOM 1460 N N . GLY A 1 209 ? -31.789 -11.219 52.332 1.00 95.12 209 GLY A N 1
ATOM 1461 C CA . GLY A 1 209 ? -32.214 -10.750 53.643 1.00 95.12 209 GLY A CA 1
ATOM 1462 C C . GLY A 1 209 ? -31.929 -11.777 54.742 1.00 95.12 209 GLY A C 1
ATOM 1463 O O . GLY A 1 209 ? -31.144 -12.708 54.559 1.00 95.12 209 GLY A O 1
ATOM 1464 N N . ASP A 1 210 ? -32.607 -11.612 55.868 1.00 96.25 210 ASP A N 1
ATOM 1465 C CA . ASP A 1 210 ? -32.540 -12.477 57.045 1.00 96.25 210 ASP A CA 1
ATOM 1466 C C . ASP A 1 210 ? -33.959 -12.716 57.610 1.00 96.25 210 ASP A C 1
ATOM 1468 O O . ASP A 1 210 ? -34.959 -12.537 56.914 1.00 96.25 210 ASP A O 1
ATOM 1472 N N . SER A 1 211 ? -34.087 -13.129 58.874 1.00 97.31 211 SER A N 1
ATOM 1473 C CA . SER A 1 211 ? -35.398 -13.338 59.510 1.00 97.31 211 SER A CA 1
ATOM 1474 C C . SER A 1 211 ? -36.268 -12.072 59.583 1.00 97.31 211 SER A C 1
ATOM 1476 O O . SER A 1 211 ? -37.491 -12.173 59.681 1.00 97.31 211 SER A O 1
ATOM 1478 N N . ASN A 1 212 ? -35.665 -10.884 59.527 1.00 98.06 212 ASN A N 1
ATOM 1479 C CA . ASN A 1 212 ? -36.325 -9.585 59.664 1.00 98.06 212 ASN A CA 1
ATOM 1480 C C . ASN A 1 212 ? -36.378 -8.795 58.349 1.00 98.06 212 ASN A C 1
ATOM 1482 O O . ASN A 1 212 ? -37.194 -7.879 58.223 1.00 98.06 212 ASN A O 1
ATOM 1486 N N . ILE A 1 213 ? -35.549 -9.147 57.368 1.00 98.31 213 ILE A N 1
ATOM 1487 C CA . ILE A 1 213 ? -35.454 -8.487 56.066 1.00 98.31 213 ILE A CA 1
ATOM 1488 C C . ILE A 1 213 ? -35.797 -9.469 54.949 1.00 98.31 213 ILE A C 1
ATOM 1490 O O . ILE A 1 213 ? -35.215 -10.542 54.857 1.00 98.31 213 ILE A O 1
ATOM 1494 N N . THR A 1 214 ? -36.673 -9.069 54.030 1.00 97.62 214 THR A N 1
ATOM 1495 C CA . THR A 1 214 ? -36.919 -9.792 52.776 1.00 97.62 214 THR A CA 1
ATOM 1496 C C . THR A 1 214 ? -36.347 -9.019 51.596 1.00 97.62 214 THR A C 1
ATOM 1498 O O . THR A 1 214 ? -36.506 -7.800 51.485 1.00 97.62 214 THR A O 1
ATOM 1501 N N . THR A 1 215 ? -35.729 -9.749 50.670 1.00 97.75 215 THR A N 1
ATOM 1502 C CA . THR A 1 215 ? -35.258 -9.229 49.387 1.00 97.75 215 THR A CA 1
ATOM 1503 C C . THR A 1 215 ? -36.037 -9.876 48.245 1.00 97.75 215 THR A C 1
ATOM 1505 O O . THR A 1 215 ? -36.310 -11.074 48.257 1.00 97.75 215 THR A O 1
ATOM 1508 N N . THR A 1 216 ? -36.440 -9.087 47.248 1.00 96.56 216 THR A N 1
ATOM 1509 C CA . THR A 1 216 ? -37.118 -9.600 46.045 1.00 96.56 216 THR A CA 1
ATOM 1510 C C . THR A 1 216 ? -36.501 -8.992 44.796 1.00 96.56 216 THR A C 1
ATOM 1512 O O . THR A 1 216 ? -36.249 -7.789 44.742 1.00 96.56 216 THR A O 1
ATOM 1515 N N . ALA A 1 217 ? -36.251 -9.821 43.785 1.00 97.44 217 ALA A N 1
ATOM 1516 C CA . ALA A 1 217 ? -35.749 -9.387 42.488 1.00 97.44 217 ALA A CA 1
ATOM 1517 C C . ALA A 1 217 ? -36.863 -9.475 41.436 1.00 97.44 217 ALA A C 1
ATOM 1519 O O . ALA A 1 217 ? -37.608 -10.450 41.371 1.00 97.44 217 ALA A O 1
ATOM 1520 N N . SER A 1 218 ? -36.968 -8.440 40.610 1.00 95.69 218 SER A N 1
ATOM 1521 C CA . SER A 1 218 ? -37.873 -8.338 39.461 1.00 95.69 218 SER A CA 1
ATOM 1522 C C . SER A 1 218 ? -37.176 -7.543 38.348 1.00 95.69 218 SER A C 1
ATOM 1524 O O . SER A 1 218 ? -36.061 -7.055 38.543 1.00 95.69 218 SER A O 1
ATOM 1526 N N . GLN A 1 219 ? -37.782 -7.421 37.164 1.00 96.31 219 GLN A N 1
ATOM 1527 C CA . GLN A 1 219 ? -37.142 -6.736 36.034 1.00 96.31 219 GLN A CA 1
ATOM 1528 C C . GLN A 1 219 ? -36.728 -5.300 36.412 1.00 96.31 219 GLN A C 1
ATOM 1530 O O . GLN A 1 219 ? -37.567 -4.475 36.761 1.00 96.31 219 GLN A O 1
ATOM 1535 N N . GLY A 1 220 ? -35.420 -5.022 36.366 1.00 93.06 220 GLY A N 1
ATOM 1536 C CA . GLY A 1 220 ? -34.847 -3.706 36.669 1.00 93.06 220 GLY A CA 1
ATOM 1537 C C . GLY A 1 220 ? -34.909 -3.272 38.141 1.00 93.06 220 GLY A C 1
ATOM 1538 O O . GLY A 1 220 ? -34.544 -2.138 38.439 1.00 93.06 220 GLY A O 1
ATOM 1539 N N . LYS A 1 221 ? -35.360 -4.131 39.068 1.00 95.12 221 LYS A N 1
ATOM 1540 C CA . LYS A 1 221 ? -35.543 -3.766 40.479 1.00 95.12 221 LYS A CA 1
ATOM 1541 C C . LYS A 1 221 ? -35.159 -4.895 41.423 1.00 95.12 221 LYS A C 1
ATOM 1543 O O . LYS A 1 221 ? -35.670 -6.009 41.321 1.00 95.12 221 LYS A O 1
ATOM 1548 N N . VAL A 1 222 ? -34.372 -4.543 42.434 1.00 96.75 222 VAL A N 1
ATOM 1549 C CA . VAL A 1 222 ? -34.255 -5.309 43.676 1.00 96.75 222 VAL A CA 1
ATOM 1550 C C . VAL A 1 222 ? -34.918 -4.498 44.783 1.00 96.75 222 VAL A C 1
ATOM 1552 O O . VAL A 1 222 ? -34.587 -3.331 44.978 1.00 96.75 222 VAL A O 1
ATOM 1555 N N . ALA A 1 223 ? -35.891 -5.083 45.477 1.00 96.69 223 ALA A N 1
ATOM 1556 C CA . ALA A 1 223 ? -36.501 -4.486 46.657 1.00 96.69 223 ALA A CA 1
ATOM 1557 C C . ALA A 1 223 ? -35.914 -5.124 47.915 1.00 96.69 223 ALA A C 1
ATOM 1559 O O . ALA A 1 223 ? -35.809 -6.347 47.988 1.00 96.69 223 ALA A O 1
ATOM 1560 N N . VAL A 1 224 ? -35.588 -4.295 48.903 1.00 97.81 224 VAL A N 1
ATOM 1561 C CA . VAL A 1 224 ? -35.207 -4.705 50.259 1.00 97.81 224 VAL A CA 1
ATOM 1562 C C . VAL A 1 224 ? -36.258 -4.129 51.199 1.00 97.81 224 VAL A C 1
ATOM 1564 O O . VAL A 1 224 ? -36.620 -2.957 51.076 1.00 97.81 224 VAL A O 1
ATOM 1567 N N . SER A 1 225 ? -36.836 -4.942 52.075 1.00 97.50 225 SER A N 1
ATOM 1568 C CA . SER A 1 225 ? -37.944 -4.507 52.931 1.00 97.50 225 SER A CA 1
ATOM 1569 C C . SER A 1 225 ? -37.919 -5.207 54.279 1.00 97.50 225 SER A C 1
ATOM 1571 O O . SER A 1 225 ? -37.569 -6.381 54.365 1.00 97.50 225 SER A O 1
ATOM 1573 N N . LEU A 1 226 ? -38.336 -4.485 55.319 1.00 98.12 226 LEU A N 1
ATOM 1574 C CA . LEU A 1 226 ? -38.628 -5.077 56.619 1.00 98.12 226 LEU A CA 1
ATOM 1575 C C . LEU A 1 226 ? -39.828 -6.017 56.508 1.00 98.12 226 LEU A C 1
ATOM 1577 O O . LEU A 1 226 ? -40.815 -5.727 55.824 1.00 98.12 226 LEU A O 1
ATOM 1581 N N . ASN A 1 227 ? -39.748 -7.129 57.223 1.00 97.56 227 ASN A N 1
ATOM 1582 C CA . ASN A 1 227 ? -40.864 -8.040 57.396 1.00 97.56 227 ASN A CA 1
ATOM 1583 C C . ASN A 1 227 ? -41.934 -7.391 58.289 1.00 97.56 227 ASN A C 1
ATOM 1585 O O . ASN A 1 227 ? -41.641 -6.562 59.146 1.00 97.56 227 ASN A O 1
ATOM 1589 N N . LYS A 1 228 ? -43.209 -7.758 58.097 1.00 97.25 228 LYS A N 1
ATOM 1590 C CA . LYS A 1 228 ? -44.305 -7.218 58.929 1.00 97.25 228 LYS A CA 1
ATOM 1591 C C . LYS A 1 228 ? -44.154 -7.597 60.402 1.00 97.25 228 LYS A C 1
ATOM 1593 O O . LYS A 1 228 ? -44.470 -6.796 61.273 1.00 97.25 228 LYS A O 1
ATOM 1598 N N . ALA A 1 229 ? -43.715 -8.827 60.654 1.00 95.81 229 ALA A N 1
ATOM 1599 C CA . ALA A 1 229 ? -43.306 -9.284 61.970 1.00 95.81 229 ALA A CA 1
ATOM 1600 C C . ALA A 1 229 ? -41.781 -9.220 62.035 1.00 95.81 229 ALA A C 1
ATOM 1602 O O . ALA A 1 229 ? -41.109 -9.742 61.146 1.00 95.81 229 ALA A O 1
ATOM 1603 N N . ILE A 1 230 ? -41.271 -8.575 63.077 1.00 97.44 230 ILE A N 1
ATOM 1604 C CA . ILE A 1 230 ? -39.846 -8.441 63.349 1.00 97.44 230 ILE A CA 1
ATOM 1605 C C . ILE A 1 230 ? -39.578 -9.101 64.697 1.00 97.44 230 ILE A C 1
ATOM 1607 O O . ILE A 1 230 ? -40.288 -8.839 65.669 1.00 97.44 230 ILE A O 1
ATOM 1611 N N . THR A 1 231 ? -38.542 -9.929 64.751 1.00 95.62 231 THR A N 1
ATOM 1612 C CA . THR A 1 231 ? -38.057 -10.550 65.981 1.00 95.62 231 THR A CA 1
ATOM 1613 C C . THR A 1 231 ? -36.763 -9.866 66.390 1.00 95.62 231 THR A C 1
ATOM 1615 O O . THR A 1 231 ? -35.775 -9.895 65.655 1.00 95.62 231 THR A O 1
ATOM 1618 N N . VAL A 1 232 ? -36.770 -9.247 67.565 1.00 96.44 232 VAL A N 1
ATOM 1619 C CA . VAL A 1 232 ? -35.604 -8.603 68.177 1.00 96.44 232 VAL A CA 1
ATOM 1620 C C . VAL A 1 232 ? -35.482 -9.039 69.627 1.00 96.44 232 VAL A C 1
ATOM 1622 O O . VAL A 1 232 ? -36.487 -9.318 70.278 1.00 96.44 232 VAL A O 1
ATOM 1625 N N . ASP A 1 233 ? -34.256 -9.049 70.140 1.00 96.88 233 ASP A N 1
ATOM 1626 C CA . ASP A 1 233 ? -33.995 -9.399 71.539 1.00 96.88 233 ASP A CA 1
ATOM 1627 C C . ASP A 1 233 ? -34.437 -8.298 72.511 1.00 96.88 233 ASP A C 1
ATOM 1629 O O . ASP A 1 233 ? -34.793 -8.572 73.656 1.00 96.88 233 ASP A O 1
ATOM 1633 N N . SER A 1 234 ? -34.405 -7.040 72.063 1.00 97.00 234 SER A N 1
ATOM 1634 C CA . SER A 1 234 ? -34.837 -5.892 72.854 1.00 97.00 234 SER A CA 1
ATOM 1635 C C . SER A 1 234 ? -35.296 -4.739 71.969 1.00 97.00 234 SER A C 1
ATOM 1637 O O . SER A 1 234 ? -34.814 -4.555 70.849 1.00 97.00 234 SER A O 1
ATOM 1639 N N . ILE A 1 235 ? -36.215 -3.937 72.496 1.00 97.06 235 ILE A N 1
ATOM 1640 C CA . ILE A 1 235 ? -36.622 -2.656 71.925 1.00 97.06 235 ILE A CA 1
ATOM 1641 C C . ILE A 1 235 ? -36.270 -1.577 72.939 1.00 97.06 235 ILE A C 1
ATOM 1643 O O . ILE A 1 235 ? -36.653 -1.682 74.101 1.00 97.06 235 ILE A O 1
ATOM 1647 N N . ASN A 1 236 ? -35.586 -0.526 72.488 1.00 96.00 236 ASN A N 1
ATOM 1648 C CA . ASN A 1 236 ? -35.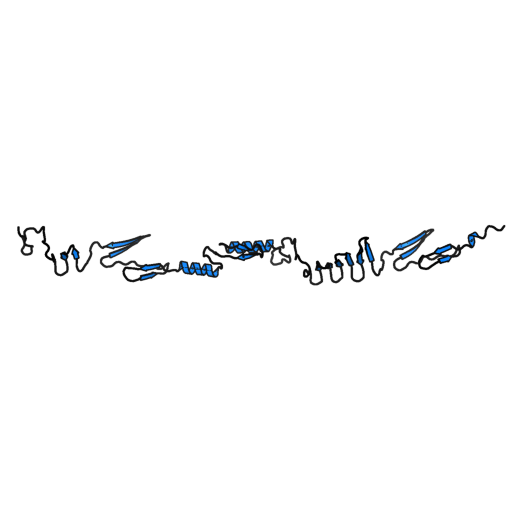419 0.710 73.244 1.00 96.00 236 ASN A CA 1
ATOM 1649 C C . ASN A 1 236 ? -36.200 1.824 72.542 1.00 96.00 236 ASN A C 1
ATOM 1651 O O . ASN A 1 236 ? -35.832 2.254 71.449 1.00 96.00 236 ASN A O 1
ATOM 1655 N N . ALA A 1 237 ? -37.271 2.291 73.176 1.00 94.69 237 ALA A N 1
ATOM 1656 C CA . ALA A 1 237 ? -38.108 3.368 72.668 1.00 94.69 237 ALA A CA 1
ATOM 1657 C C . ALA A 1 237 ? -38.083 4.534 73.658 1.00 94.69 237 ALA A C 1
ATOM 1659 O O . ALA A 1 237 ? -38.756 4.510 74.687 1.00 94.69 237 ALA A O 1
ATOM 1660 N N . GLY A 1 238 ? -37.270 5.554 73.367 1.00 91.31 238 GLY A N 1
ATOM 1661 C CA . GLY A 1 238 ? -37.181 6.747 74.215 1.00 91.31 238 GLY A CA 1
ATOM 1662 C C . GLY A 1 238 ? -36.730 6.454 75.653 1.00 91.31 238 GLY A C 1
ATOM 1663 O O . GLY A 1 238 ? -37.190 7.115 76.580 1.00 91.31 238 GLY A O 1
ATOM 1664 N N . GLY A 1 239 ? -35.874 5.445 75.851 1.00 91.50 239 GLY A N 1
ATOM 1665 C CA . GLY A 1 239 ? -35.342 5.056 77.159 1.00 91.50 239 GLY A CA 1
ATOM 1666 C C . GLY A 1 239 ? -36.170 4.013 77.913 1.00 91.50 239 GLY A C 1
ATOM 1667 O O . GLY A 1 239 ? -35.705 3.539 78.946 1.00 91.50 239 GLY A O 1
ATOM 1668 N N . VAL A 1 240 ? -37.357 3.642 77.420 1.00 96.00 240 VAL A N 1
ATOM 1669 C CA . VAL A 1 240 ? -38.103 2.467 77.898 1.00 96.00 240 VAL A CA 1
ATOM 1670 C C . VAL A 1 240 ? -37.597 1.233 77.162 1.00 96.00 240 VAL A C 1
ATOM 1672 O O . VAL A 1 240 ? -37.537 1.234 75.929 1.00 96.00 240 VAL A O 1
ATOM 1675 N N . THR A 1 241 ? -37.285 0.176 77.911 1.00 96.88 241 THR A N 1
ATOM 1676 C CA . THR A 1 241 ? -36.828 -1.099 77.344 1.00 96.88 241 THR A CA 1
ATOM 1677 C C . THR A 1 241 ? -37.905 -2.167 77.467 1.00 96.88 241 THR A C 1
ATOM 1679 O O . THR A 1 241 ? -38.506 -2.327 78.531 1.00 96.88 241 THR A O 1
ATOM 1682 N N . VAL A 1 242 ? -38.112 -2.919 76.385 1.00 97.25 242 VAL A N 1
ATOM 1683 C CA . VAL A 1 242 ? -38.911 -4.151 76.368 1.00 97.25 242 VAL A CA 1
ATOM 1684 C C . VAL A 1 242 ? -38.027 -5.286 75.870 1.00 97.25 242 VAL A C 1
ATOM 1686 O O . VAL A 1 242 ? -37.501 -5.209 74.760 1.00 97.25 242 VAL A O 1
ATOM 1689 N N . ASP A 1 243 ? -37.847 -6.313 76.695 1.00 96.75 243 ASP A N 1
ATOM 1690 C CA . ASP A 1 243 ? -37.011 -7.480 76.402 1.00 96.75 243 ASP A CA 1
ATOM 1691 C C . ASP A 1 243 ? -37.569 -8.755 77.070 1.00 96.75 243 ASP A C 1
ATOM 1693 O O . ASP A 1 243 ? -38.707 -8.791 77.549 1.00 96.75 243 ASP A O 1
ATOM 1697 N N . ASN A 1 244 ? -36.765 -9.822 77.118 1.00 96.00 244 ASN A N 1
ATOM 1698 C CA . ASN A 1 244 ? -37.148 -11.099 77.728 1.00 96.00 244 ASN A CA 1
ATOM 1699 C C . ASN A 1 244 ? -37.340 -11.064 79.261 1.00 96.00 244 ASN A C 1
ATOM 1701 O O . ASN A 1 244 ? -37.784 -12.062 79.829 1.00 96.00 244 ASN A O 1
ATOM 1705 N N . LYS A 1 245 ? -37.034 -9.947 79.933 1.00 95.81 245 LYS A N 1
ATOM 1706 C CA . LYS A 1 245 ? -37.259 -9.736 81.373 1.00 95.81 245 LYS A CA 1
ATOM 1707 C C . LYS A 1 245 ? -38.520 -8.916 81.659 1.00 95.81 245 LYS A C 1
ATOM 1709 O O . LYS A 1 245 ? -38.899 -8.806 82.823 1.00 95.81 245 LYS A O 1
ATOM 1714 N N . GLY A 1 246 ? -39.175 -8.357 80.639 1.00 94.81 246 GLY A N 1
ATOM 1715 C CA . GLY A 1 246 ? -40.400 -7.563 80.768 1.00 94.81 246 GLY A CA 1
ATOM 1716 C C . GLY A 1 246 ? -40.223 -6.102 80.346 1.00 94.81 246 GLY A C 1
ATOM 1717 O O . GLY A 1 246 ? -39.439 -5.791 79.452 1.00 94.81 246 GLY A O 1
ATOM 1718 N N . ILE A 1 247 ? -40.996 -5.202 80.964 1.00 96.75 247 ILE A N 1
ATOM 1719 C CA . ILE A 1 247 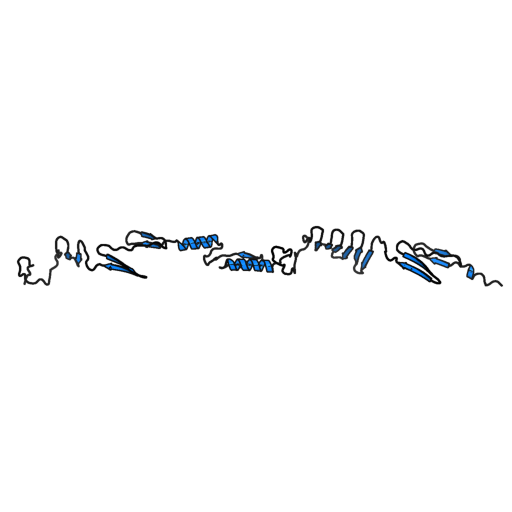? -40.986 -3.760 80.668 1.00 96.75 247 ILE A CA 1
ATOM 1720 C C . ILE A 1 247 ? -40.185 -3.030 81.747 1.00 96.75 247 ILE A C 1
ATOM 1722 O O . ILE A 1 247 ? -40.534 -3.087 82.925 1.00 96.75 247 ILE A O 1
ATOM 1726 N N . ASN A 1 248 ? -39.157 -2.282 81.346 1.00 96.19 248 ASN A N 1
ATOM 1727 C CA . ASN A 1 248 ? -38.443 -1.355 82.219 1.00 96.19 248 ASN A CA 1
ATOM 1728 C C . ASN A 1 248 ? -38.730 0.090 81.796 1.00 96.19 248 ASN A C 1
ATOM 1730 O O . ASN A 1 248 ? -38.235 0.554 80.770 1.00 96.19 248 ASN A O 1
ATOM 1734 N N . ALA A 1 249 ? -39.491 0.819 82.616 1.00 96.12 249 ALA A N 1
ATOM 1735 C CA . ALA A 1 249 ? -39.821 2.222 82.367 1.00 96.12 249 ALA A CA 1
ATOM 1736 C C . ALA A 1 249 ? -38.641 3.189 82.589 1.00 96.12 249 ALA A C 1
ATOM 1738 O O . ALA A 1 249 ? -38.771 4.376 82.307 1.00 96.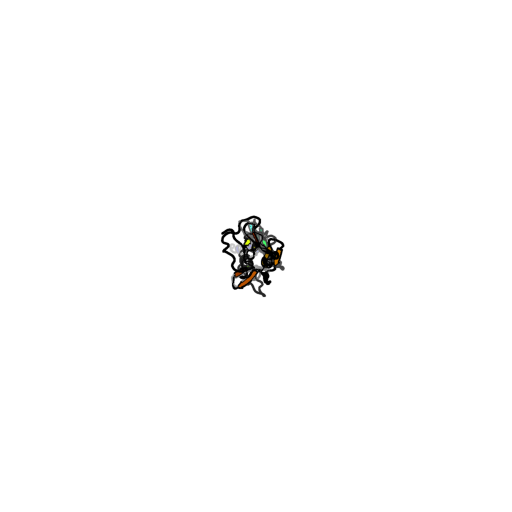12 249 ALA A O 1
ATOM 1739 N N . ASN A 1 250 ? -37.506 2.707 83.110 1.00 95.69 250 ASN A N 1
ATOM 1740 C CA . ASN A 1 250 ? -36.299 3.494 83.375 1.00 95.69 250 ASN A CA 1
ATOM 1741 C C . ASN A 1 250 ? -36.585 4.782 84.177 1.00 95.69 250 ASN A C 1
ATOM 1743 O O . ASN A 1 250 ? -36.120 5.870 83.846 1.00 95.69 250 ASN A O 1
ATOM 1747 N N . GLY A 1 251 ? -37.428 4.664 85.207 1.00 93.81 251 GLY A N 1
ATOM 1748 C CA . GLY A 1 251 ? -37.837 5.788 86.055 1.00 93.81 251 GLY A CA 1
ATOM 1749 C C . GLY A 1 251 ? -38.862 6.745 85.434 1.00 93.81 251 GLY A C 1
ATOM 1750 O O . GLY A 1 251 ? -39.270 7.690 86.104 1.00 93.81 251 GLY A O 1
ATOM 1751 N N . GLN A 1 252 ? -39.315 6.514 84.199 1.00 93.69 252 GLN A N 1
ATOM 1752 C CA . GLN A 1 252 ? -40.392 7.294 83.592 1.00 93.69 252 GLN A CA 1
ATOM 1753 C C . GLN A 1 252 ? -41.762 6.868 84.132 1.00 93.69 252 GLN A C 1
ATOM 1755 O O . GLN A 1 252 ? -42.011 5.695 84.419 1.00 93.69 252 GLN A O 1
ATOM 1760 N N . THR A 1 253 ? -42.677 7.830 84.241 1.00 92.62 253 THR A N 1
ATOM 1761 C CA . THR A 1 253 ? -44.067 7.557 84.613 1.00 92.62 253 THR A CA 1
ATOM 1762 C C . THR A 1 253 ? -44.786 6.840 83.472 1.00 92.62 253 THR A C 1
ATOM 1764 O O . THR A 1 253 ? -44.840 7.353 82.355 1.00 92.62 253 THR A O 1
ATOM 1767 N N . ILE A 1 254 ? -45.401 5.689 83.760 1.00 93.31 254 ILE A N 1
ATOM 1768 C CA . ILE A 1 254 ? -46.321 5.023 82.829 1.00 93.31 254 ILE A CA 1
ATOM 1769 C C . ILE A 1 254 ? -47.688 5.704 82.960 1.00 93.31 254 ILE A C 1
ATOM 1771 O O . ILE A 1 254 ? -48.361 5.573 83.981 1.00 93.31 254 ILE A O 1
ATOM 1775 N N . THR A 1 255 ? -48.083 6.472 81.948 1.00 92.38 255 THR A N 1
ATOM 1776 C CA . THR A 1 255 ? -49.360 7.201 81.920 1.00 92.38 255 THR A CA 1
ATOM 1777 C C . THR A 1 255 ? -50.416 6.445 81.108 1.00 92.38 255 THR A C 1
ATOM 1779 O O . THR A 1 255 ? -50.102 5.533 80.347 1.00 92.38 255 THR A O 1
ATOM 1782 N N . GLY A 1 256 ? -51.696 6.793 81.291 1.00 92.50 256 GLY A N 1
ATOM 1783 C CA . GLY A 1 256 ? -52.805 6.145 80.574 1.00 92.50 256 GLY A CA 1
ATOM 1784 C C . GLY A 1 256 ? -53.184 4.748 81.088 1.00 92.50 256 GLY A C 1
ATOM 1785 O O . GLY A 1 256 ? -53.805 3.980 80.354 1.00 92.50 256 GLY A O 1
ATOM 1786 N N . VAL A 1 257 ? -52.826 4.410 82.333 1.00 94.75 257 VAL A N 1
ATOM 1787 C CA . VAL A 1 257 ? -53.149 3.122 82.975 1.00 94.75 257 VAL A CA 1
ATOM 1788 C C . VAL A 1 257 ? -54.532 3.189 83.639 1.00 94.75 257 VAL A C 1
ATOM 1790 O O . VAL A 1 257 ? -54.752 4.006 84.531 1.00 94.75 257 VAL A O 1
ATOM 1793 N N . LYS A 1 258 ? -55.467 2.333 83.210 1.00 94.25 258 LYS A N 1
ATOM 1794 C CA . LYS A 1 258 ? -56.824 2.211 83.784 1.00 94.25 258 LYS A CA 1
ATOM 1795 C C . LYS A 1 258 ? -56.813 1.457 85.120 1.00 94.25 258 LYS A C 1
ATOM 1797 O O . LYS A 1 258 ? -55.851 0.749 85.403 1.00 94.25 258 LYS A O 1
ATOM 1802 N N . ASP A 1 259 ? -57.890 1.584 85.896 1.00 92.25 259 ASP A N 1
ATOM 1803 C CA . ASP A 1 259 ? -58.078 0.841 87.149 1.00 92.25 259 ASP A CA 1
ATOM 1804 C C . ASP A 1 259 ? -58.062 -0.672 86.883 1.00 92.25 259 ASP A C 1
ATOM 1806 O O . ASP A 1 259 ? -58.722 -1.154 85.956 1.00 92.25 259 ASP A O 1
ATOM 1810 N N . GLY A 1 260 ? -57.307 -1.420 87.690 1.00 93.31 260 GLY A N 1
ATOM 1811 C CA . GLY A 1 260 ? -57.235 -2.877 87.596 1.00 93.31 260 GLY A CA 1
ATOM 1812 C C . GLY A 1 260 ? -58.507 -3.551 88.115 1.00 93.31 260 GLY A C 1
ATOM 1813 O O . GLY A 1 260 ? -59.039 -3.168 89.156 1.00 93.31 260 GLY A O 1
ATOM 1814 N N . ALA A 1 261 ? -58.984 -4.575 87.407 1.00 93.19 261 ALA A N 1
ATOM 1815 C CA . ALA A 1 261 ? -60.169 -5.356 87.773 1.00 93.19 261 ALA A CA 1
ATOM 1816 C C . ALA A 1 261 ? -59.832 -6.820 88.114 1.00 93.19 261 ALA A C 1
ATOM 1818 O O . ALA A 1 261 ? -60.547 -7.453 88.892 1.00 93.19 261 ALA A O 1
ATOM 1819 N N . ALA A 1 262 ? -58.747 -7.360 87.551 1.00 94.94 262 ALA A N 1
ATOM 1820 C CA . ALA A 1 262 ? -58.232 -8.701 87.808 1.00 94.94 262 ALA A CA 1
ATOM 1821 C C . ALA A 1 262 ? -56.943 -8.674 88.651 1.00 94.94 262 ALA A C 1
ATOM 1823 O O . ALA A 1 262 ? -56.232 -7.675 88.718 1.00 94.94 262 ALA A O 1
ATOM 1824 N N . ALA A 1 263 ? -56.604 -9.810 89.273 1.00 92.94 263 ALA A N 1
ATOM 1825 C CA . ALA A 1 263 ? -55.452 -9.922 90.177 1.00 92.94 263 ALA A CA 1
ATOM 1826 C C . ALA A 1 263 ? -54.079 -9.683 89.508 1.00 92.94 263 ALA A C 1
ATOM 1828 O O . ALA A 1 263 ? -53.107 -9.416 90.208 1.00 92.94 263 ALA A O 1
ATOM 1829 N N . SER A 1 264 ? -53.984 -9.798 88.180 1.00 93.94 264 SER A N 1
ATOM 1830 C CA . SER A 1 264 ? -52.756 -9.578 87.399 1.00 93.94 264 SER A CA 1
ATOM 1831 C C . SER A 1 264 ? -52.660 -8.183 86.775 1.00 93.94 264 SER A C 1
ATOM 1833 O O . SER A 1 264 ? -51.719 -7.921 86.025 1.00 93.94 264 SER A O 1
ATOM 1835 N N . ASP A 1 265 ? -53.635 -7.312 87.027 1.00 94.69 265 ASP A N 1
ATOM 1836 C CA . ASP A 1 265 ? -53.665 -5.982 86.432 1.00 94.69 265 ASP A CA 1
ATOM 1837 C C . ASP A 1 265 ? -52.707 -5.028 87.156 1.00 94.69 265 ASP A C 1
ATOM 1839 O O . ASP A 1 265 ? -52.434 -5.151 88.353 1.00 94.69 265 ASP A O 1
ATOM 1843 N N . ALA A 1 266 ? -52.203 -4.037 86.422 1.00 94.06 266 ALA A N 1
ATOM 1844 C CA . ALA A 1 266 ? -51.443 -2.945 87.016 1.00 94.06 266 ALA A CA 1
ATOM 1845 C C . ALA A 1 266 ? -52.347 -2.066 87.905 1.00 94.06 266 ALA A C 1
ATOM 1847 O O . ALA A 1 266 ? -53.520 -1.858 87.602 1.00 94.06 266 ALA A O 1
ATOM 1848 N N . VAL A 1 267 ? -51.786 -1.505 88.981 1.00 92.25 267 VAL A N 1
ATOM 1849 C CA . VAL A 1 267 ? -52.482 -0.579 89.892 1.00 92.25 267 VAL A CA 1
ATOM 1850 C C . VAL A 1 267 ? -52.074 0.860 89.565 1.00 92.25 267 VAL A C 1
ATOM 1852 O O . VAL A 1 267 ? -50.882 1.152 89.456 1.00 92.25 267 VAL A O 1
ATOM 1855 N N . ASN A 1 268 ? -53.046 1.764 89.420 1.00 92.44 268 ASN A N 1
ATOM 1856 C CA . ASN A 1 268 ? -52.812 3.200 89.233 1.00 92.44 268 ASN A CA 1
ATOM 1857 C C . ASN A 1 268 ? -53.027 3.981 90.553 1.00 92.44 268 ASN A C 1
ATOM 1859 O O . ASN A 1 268 ? -53.265 3.396 91.610 1.00 92.44 268 ASN A O 1
ATOM 1863 N N . LYS A 1 269 ? -52.882 5.310 90.516 1.00 88.69 269 LYS A N 1
ATOM 1864 C CA . LYS A 1 269 ? -53.033 6.192 91.690 1.00 88.69 269 LYS A CA 1
ATOM 1865 C C . LYS A 1 269 ? -54.430 6.829 91.825 1.00 88.69 269 LYS A C 1
ATOM 1867 O O . LYS A 1 269 ? -54.603 7.604 92.766 1.00 88.69 269 LYS A O 1
ATOM 1872 N N . GLY A 1 270 ? -55.390 6.465 90.966 1.00 78.44 270 GLY A N 1
ATOM 1873 C CA . GLY A 1 270 ? -56.663 7.178 90.792 1.00 78.44 270 GLY A CA 1
ATOM 1874 C C . GLY A 1 270 ? -56.530 8.452 89.967 1.00 78.44 270 GLY A C 1
ATOM 1875 O O . GLY A 1 270 ? -55.489 9.138 90.096 1.00 78.44 270 GLY A O 1
#

Radius of gyration: 60.32 Å; chains: 1; bounding box: 109×38×190 Å